Protein AF-A0A9P1GD66-F1 (afdb_monomer)

Solvent-accessible surface area (backbone atoms only — not comparable to full-atom values): 17296 Å² total; per-residue (Å²): 104,77,70,58,54,43,50,76,70,46,45,60,63,52,44,60,55,37,70,70,49,88,48,61,69,61,29,24,54,42,36,41,49,50,19,63,47,24,70,41,64,79,60,27,63,76,45,45,82,80,39,47,71,55,48,48,52,35,40,67,46,93,47,64,63,37,21,25,25,34,27,42,18,50,24,36,40,18,73,43,60,71,44,25,51,53,44,55,74,61,56,42,62,62,44,38,38,50,26,41,70,73,44,55,68,66,28,22,18,26,21,27,36,21,55,25,29,44,39,61,39,81,53,69,69,58,22,52,54,43,39,50,51,43,54,74,64,57,42,57,61,47,33,58,55,28,40,67,44,89,50,64,60,26,17,50,25,15,30,50,24,49,28,52,48,15,71,40,45,71,47,20,50,53,44,49,76,72,51,49,57,61,59,51,55,50,58,63,72,43,82,93,42,69,72,49,37,40,40,49,27,50,35,52,48,32,33,40,76,54,33,51,68,63,49,54,64,74,38,73,49,66,72,57,44,53,53,48,54,52,30,44,50,53,41,51,53,56,49,63,76,64,51,76,74,79,79,74,72,75,77,84,71,90,74,88,83,88,82,92,79,92,83,88,86,80,88,84,89,82,86,80,84,92,78,87,92,80,88,89,85,83,82,92,83,79,92,77,80,88,86,77,77,82,89,79,85,83,82,94,79,89,132

Mean predicted aligned error: 13.52 Å

Structure (mmCIF, N/CA/C/O backbone):
data_AF-A0A9P1GD66-F1
#
_entry.id   AF-A0A9P1GD66-F1
#
loop_
_atom_site.group_PDB
_atom_site.id
_atom_site.type_symbol
_atom_site.label_atom_id
_atom_site.label_alt_id
_atom_site.label_comp_id
_atom_site.label_asym_id
_atom_site.label_entity_id
_atom_site.label_seq_id
_atom_site.pdbx_PDB_ins_code
_atom_site.Cartn_x
_atom_site.Cartn_y
_atom_site.Cartn_z
_atom_site.occupancy
_atom_site.B_iso_or_equiv
_atom_site.auth_seq_id
_atom_site.auth_comp_id
_atom_site.auth_asym_id
_atom_site.auth_atom_id
_atom_site.pdbx_PDB_model_num
ATOM 1 N N . GLU A 1 1 ? 27.781 4.446 -7.719 1.00 49.09 1 GLU A N 1
ATOM 2 C CA . GLU A 1 1 ? 28.744 3.488 -8.316 1.00 49.09 1 GLU A CA 1
ATOM 3 C C . GLU A 1 1 ? 28.078 2.290 -8.992 1.00 49.09 1 GLU A C 1
ATOM 5 O O . GLU A 1 1 ? 27.691 2.467 -10.133 1.00 49.09 1 GLU A O 1
ATOM 10 N N . VAL A 1 2 ? 27.825 1.133 -8.352 1.00 57.56 2 VAL A N 1
ATOM 11 C CA . VAL A 1 2 ? 27.337 -0.073 -9.085 1.00 57.56 2 VAL A CA 1
ATOM 12 C C . VAL A 1 2 ? 26.016 0.152 -9.846 1.00 57.56 2 VAL A C 1
ATOM 14 O O . VAL A 1 2 ? 25.850 -0.344 -10.954 1.00 57.56 2 VAL A O 1
ATOM 17 N N . ARG A 1 3 ? 25.064 0.916 -9.290 1.00 55.97 3 ARG A N 1
ATOM 18 C CA . ARG A 1 3 ? 23.775 1.202 -9.958 1.00 55.97 3 ARG A CA 1
ATOM 19 C C . ARG A 1 3 ? 23.921 2.130 -11.168 1.00 55.97 3 ARG A C 1
ATOM 21 O O . ARG A 1 3 ? 23.319 1.869 -12.202 1.00 55.97 3 ARG A O 1
ATOM 28 N N . GLU A 1 4 ? 24.746 3.164 -11.054 1.00 56.91 4 GLU A N 1
ATOM 29 C CA . GLU A 1 4 ? 25.013 4.123 -12.136 1.00 56.91 4 GLU A CA 1
ATOM 30 C C . GLU A 1 4 ? 25.823 3.471 -13.268 1.00 56.91 4 GLU A C 1
ATOM 32 O O . GLU A 1 4 ? 25.527 3.696 -14.440 1.00 56.91 4 GLU A O 1
ATOM 37 N N . GLU A 1 5 ? 26.777 2.591 -12.940 1.00 59.44 5 GLU A N 1
ATOM 38 C CA . GLU A 1 5 ? 27.530 1.796 -13.923 1.00 59.44 5 GLU A CA 1
ATOM 39 C C . GLU A 1 5 ? 26.627 0.826 -14.698 1.00 59.44 5 GLU A C 1
ATOM 41 O O . GLU A 1 5 ? 26.762 0.688 -15.915 1.00 59.44 5 GLU A O 1
ATOM 46 N N . LEU A 1 6 ? 25.659 0.192 -14.025 1.00 57.72 6 LEU A N 1
ATOM 47 C CA . LEU A 1 6 ? 24.673 -0.668 -14.688 1.00 57.72 6 LEU A CA 1
ATOM 48 C C . LEU A 1 6 ? 23.792 0.130 -15.661 1.00 57.72 6 LEU A C 1
ATOM 50 O O . LEU A 1 6 ? 23.504 -0.341 -16.763 1.00 57.72 6 LEU A O 1
ATOM 54 N N . VAL A 1 7 ? 23.393 1.349 -15.290 1.00 60.16 7 VAL A N 1
ATOM 55 C CA . VAL A 1 7 ? 22.592 2.238 -16.148 1.00 60.16 7 VAL A CA 1
ATOM 56 C C . VAL A 1 7 ? 23.385 2.729 -17.352 1.00 60.16 7 VAL A C 1
ATOM 58 O O . VAL A 1 7 ? 22.887 2.634 -18.476 1.00 60.16 7 VAL A O 1
ATOM 61 N N . ALA A 1 8 ? 24.640 3.134 -17.153 1.00 59.09 8 ALA A N 1
ATOM 62 C CA . ALA A 1 8 ? 25.558 3.464 -18.241 1.00 59.09 8 ALA A CA 1
ATOM 63 C C . ALA A 1 8 ? 25.805 2.272 -19.192 1.00 59.09 8 ALA A C 1
ATOM 65 O O . ALA A 1 8 ? 26.036 2.468 -20.383 1.00 59.09 8 ALA A O 1
ATOM 66 N N . GLY A 1 9 ? 25.693 1.036 -18.692 1.00 62.75 9 GLY A N 1
ATOM 67 C CA . GLY A 1 9 ? 25.807 -0.206 -19.462 1.00 62.75 9 GLY A CA 1
ATOM 68 C C . GLY A 1 9 ? 24.577 -0.602 -20.293 1.00 62.75 9 GLY A C 1
ATOM 69 O O . GLY A 1 9 ? 24.569 -1.688 -20.870 1.00 62.75 9 GLY A O 1
ATOM 70 N N . GLY A 1 10 ? 23.526 0.226 -20.364 1.00 75.88 10 GLY A N 1
ATOM 71 C CA . GLY A 1 10 ? 22.330 -0.055 -21.173 1.00 75.88 10 GLY A CA 1
ATOM 72 C C . GLY A 1 10 ? 21.312 -0.996 -20.516 1.00 75.88 10 GLY A C 1
ATOM 73 O O . GLY A 1 10 ? 20.432 -1.527 -21.201 1.00 75.88 10 GLY A O 1
ATOM 74 N N . ILE A 1 11 ? 21.386 -1.191 -19.191 1.00 73.62 11 ILE A N 1
ATOM 75 C CA . ILE A 1 11 ? 20.471 -2.083 -18.459 1.00 73.62 11 ILE A CA 1
ATOM 76 C C . ILE A 1 11 ? 19.005 -1.666 -18.590 1.00 73.62 11 ILE A C 1
ATOM 78 O O . ILE A 1 11 ? 18.134 -2.527 -18.595 1.00 73.62 11 ILE A O 1
ATOM 82 N N . VAL A 1 12 ? 18.722 -0.370 -18.754 1.00 76.88 12 VAL A N 1
ATOM 83 C CA . VAL A 1 12 ? 17.357 0.141 -18.945 1.00 76.88 12 VAL A CA 1
ATOM 84 C C . VAL A 1 12 ? 16.739 -0.439 -20.219 1.00 76.88 12 VAL A C 1
ATOM 86 O O . VAL A 1 12 ? 15.650 -1.008 -20.169 1.00 76.88 12 VAL A O 1
ATOM 89 N N . SER A 1 13 ? 17.457 -0.398 -21.343 1.00 79.31 13 SER A N 1
ATOM 90 C CA . SER A 1 13 ? 16.999 -0.981 -22.612 1.00 79.31 13 SER A CA 1
ATOM 91 C C . SER A 1 13 ? 16.789 -2.491 -22.502 1.00 79.31 13 SER A C 1
ATOM 93 O O . SER A 1 13 ? 15.810 -3.030 -23.019 1.00 79.31 13 SER A O 1
ATOM 95 N N . TRP A 1 14 ? 17.682 -3.178 -21.789 1.00 81.50 14 TRP A N 1
ATOM 96 C CA . TRP A 1 14 ? 17.564 -4.613 -21.550 1.00 81.50 14 TRP A CA 1
ATOM 97 C C . TRP A 1 14 ? 16.372 -4.965 -20.649 1.00 81.50 14 TRP A C 1
ATOM 99 O O . TRP A 1 14 ? 15.618 -5.884 -20.964 1.00 81.50 14 TRP A O 1
ATOM 109 N N . LEU A 1 15 ? 16.141 -4.205 -19.576 1.00 84.12 15 LEU A N 1
ATOM 110 C CA . LEU A 1 15 ? 14.984 -4.358 -18.690 1.00 84.12 15 LEU A CA 1
ATOM 111 C C . LEU A 1 15 ? 13.678 -4.147 -19.448 1.00 84.12 15 LEU A C 1
ATOM 113 O O . LEU A 1 15 ? 12.766 -4.961 -19.329 1.00 84.12 15 LEU A O 1
ATOM 117 N N . MET A 1 16 ? 13.602 -3.104 -20.275 1.00 83.06 16 MET A N 1
ATOM 118 C CA . MET A 1 16 ? 12.423 -2.839 -21.097 1.00 83.06 16 MET A CA 1
ATOM 119 C C . MET A 1 16 ? 12.158 -3.964 -22.102 1.00 83.06 16 MET A C 1
ATOM 121 O O . MET A 1 16 ? 11.003 -4.341 -22.298 1.00 83.06 16 MET A O 1
ATOM 125 N N . ALA A 1 17 ? 13.205 -4.558 -22.684 1.00 83.62 17 ALA A N 1
ATOM 126 C CA . ALA A 1 17 ? 13.069 -5.744 -23.528 1.00 83.62 17 ALA A CA 1
ATOM 127 C C . ALA A 1 17 ? 12.592 -6.969 -22.727 1.00 83.62 17 ALA A C 1
ATOM 129 O O . ALA A 1 17 ? 11.706 -7.697 -23.175 1.00 83.62 17 ALA A O 1
ATOM 130 N N . LEU A 1 18 ? 13.117 -7.183 -21.516 1.00 85.88 18 LEU A N 1
ATOM 131 C CA . LEU A 1 18 ? 12.693 -8.288 -20.655 1.00 85.88 18 LEU A CA 1
ATOM 132 C C . LEU A 1 18 ? 11.267 -8.146 -20.126 1.00 85.88 18 LEU A C 1
ATOM 134 O O . LEU A 1 18 ? 10.598 -9.163 -19.946 1.00 85.88 18 LEU A O 1
ATOM 138 N N . LEU A 1 19 ? 10.766 -6.925 -19.936 1.00 86.56 19 LEU A N 1
ATOM 139 C CA . LEU A 1 19 ? 9.359 -6.697 -19.600 1.00 86.56 19 LEU A CA 1
ATOM 140 C C . LEU A 1 19 ? 8.399 -7.185 -20.698 1.00 86.56 19 LEU A C 1
ATOM 142 O O . LEU A 1 19 ? 7.223 -7.437 -20.418 1.00 86.56 19 LEU A O 1
ATOM 146 N N . GLN A 1 20 ? 8.886 -7.353 -21.931 1.00 85.19 20 GLN A N 1
ATOM 147 C CA . GLN A 1 20 ? 8.138 -7.937 -23.049 1.00 85.19 20 GLN A CA 1
ATOM 148 C C . GLN A 1 20 ? 8.300 -9.462 -23.157 1.00 85.19 20 GLN A C 1
ATOM 150 O O . GLN A 1 20 ? 7.703 -10.084 -24.035 1.00 85.19 20 GLN A O 1
ATOM 155 N N . SER A 1 21 ? 9.084 -10.088 -22.275 1.00 85.50 21 SER A N 1
ATOM 156 C CA . SER A 1 21 ? 9.266 -11.540 -22.265 1.00 85.50 21 SER A CA 1
ATOM 157 C C . SER A 1 21 ? 7.970 -12.272 -21.914 1.00 85.50 21 SER A C 1
ATOM 159 O O . SER A 1 21 ? 7.158 -11.808 -21.114 1.00 85.50 21 SER A O 1
ATOM 161 N N . THR A 1 22 ? 7.802 -13.463 -22.487 1.00 84.06 22 THR A N 1
ATOM 162 C CA . THR A 1 22 ? 6.696 -14.385 -22.190 1.00 84.06 22 THR A CA 1
ATOM 163 C C . THR A 1 22 ? 7.024 -15.367 -21.063 1.00 84.06 22 THR A C 1
ATOM 165 O O . THR A 1 22 ? 6.137 -16.076 -20.597 1.00 84.06 22 THR A O 1
ATOM 168 N N . SER A 1 23 ? 8.285 -15.424 -20.614 1.00 91.44 23 SER A N 1
ATOM 169 C CA . SER A 1 23 ? 8.737 -16.300 -19.527 1.00 91.44 23 SER A CA 1
ATOM 170 C C . SER A 1 23 ? 8.415 -15.674 -18.166 1.00 91.44 23 SER A C 1
ATOM 172 O O . SER A 1 23 ? 9.042 -14.669 -17.819 1.00 91.44 23 SER A O 1
ATOM 174 N N . PRO A 1 24 ? 7.529 -16.274 -17.342 1.00 90.06 24 PRO A N 1
ATOM 175 C CA . PRO A 1 24 ? 7.156 -15.698 -16.050 1.00 90.06 24 PRO A CA 1
ATOM 176 C C . PRO A 1 24 ? 8.351 -15.535 -15.114 1.00 90.06 24 PRO A C 1
ATOM 178 O O . PRO A 1 24 ? 8.491 -14.505 -14.475 1.00 90.06 24 PRO A O 1
ATOM 181 N N . LYS A 1 25 ? 9.279 -16.502 -15.095 1.00 89.56 25 LYS A N 1
ATOM 182 C CA . LYS A 1 25 ? 10.487 -16.408 -14.264 1.00 89.56 25 LYS A CA 1
ATOM 183 C C . LYS A 1 25 ? 11.353 -15.222 -14.674 1.00 89.56 25 LYS A C 1
ATOM 185 O O . LYS A 1 25 ? 11.760 -14.445 -13.820 1.00 89.56 25 LYS A O 1
ATOM 190 N N . SER A 1 26 ? 11.646 -15.078 -15.966 1.00 88.88 26 SER A N 1
ATOM 191 C CA . SER A 1 26 ? 12.477 -13.971 -16.459 1.00 88.88 26 SER A CA 1
ATOM 192 C C . SER A 1 26 ? 11.819 -12.622 -16.179 1.00 88.88 26 SER A C 1
ATOM 194 O O . SER A 1 26 ? 12.492 -11.679 -15.776 1.00 88.88 26 SER A O 1
ATOM 196 N N . LEU A 1 27 ? 10.500 -12.569 -16.348 1.00 91.44 27 LEU A N 1
ATOM 197 C CA . LEU A 1 27 ? 9.678 -11.396 -16.112 1.00 91.44 27 LEU A CA 1
ATOM 198 C C . LEU A 1 27 ? 9.691 -10.993 -14.631 1.00 91.44 27 LEU A C 1
ATOM 200 O O . LEU A 1 27 ? 10.032 -9.855 -14.328 1.00 91.44 27 LEU A O 1
ATOM 204 N N . SER A 1 28 ? 9.449 -11.927 -13.709 1.00 92.25 28 SER A N 1
ATOM 205 C CA . SER A 1 28 ? 9.522 -11.689 -12.263 1.00 92.25 28 SER A CA 1
ATOM 206 C C . SER A 1 28 ? 10.876 -11.138 -11.819 1.00 92.25 28 SER A C 1
ATOM 208 O O . SER A 1 28 ? 10.923 -10.126 -11.125 1.00 92.25 28 SER A O 1
ATOM 210 N N . HIS A 1 29 ? 11.985 -11.743 -12.262 1.00 90.56 29 HIS A N 1
ATOM 211 C CA . HIS A 1 29 ? 13.327 -11.268 -11.901 1.00 90.56 29 HIS A CA 1
ATOM 212 C C . HIS A 1 29 ? 13.616 -9.875 -12.480 1.00 90.56 29 HIS A C 1
ATOM 214 O O . HIS A 1 29 ? 14.214 -9.041 -11.801 1.00 90.56 29 HIS A O 1
ATOM 220 N N . ALA A 1 30 ? 13.175 -9.598 -13.712 1.00 91.62 30 ALA A N 1
ATOM 221 C CA . ALA A 1 30 ? 13.334 -8.283 -14.331 1.00 91.62 30 ALA A CA 1
ATOM 222 C C . ALA A 1 30 ? 12.548 -7.200 -13.579 1.00 91.62 30 ALA A C 1
ATOM 224 O O . ALA A 1 30 ? 13.082 -6.129 -13.302 1.00 91.62 30 ALA A O 1
ATOM 225 N N . ILE A 1 31 ? 11.301 -7.491 -13.201 1.00 93.62 31 ILE A N 1
ATOM 226 C CA . ILE A 1 31 ? 10.441 -6.578 -12.437 1.00 93.62 31 ILE A CA 1
ATOM 227 C C . ILE A 1 31 ? 11.011 -6.344 -11.035 1.00 93.62 31 ILE A C 1
ATOM 229 O O . ILE A 1 31 ? 11.047 -5.213 -10.554 1.00 93.62 31 ILE A O 1
ATOM 233 N N . GLN A 1 32 ? 11.501 -7.397 -10.385 1.00 92.81 32 GLN A N 1
ATOM 234 C CA . GLN A 1 32 ? 12.121 -7.286 -9.071 1.00 92.81 32 GLN A CA 1
ATOM 235 C C . GLN A 1 32 ? 13.375 -6.400 -9.119 1.00 92.81 32 GLN A C 1
ATOM 237 O O . GLN A 1 32 ? 13.526 -5.495 -8.297 1.00 92.81 32 GLN A O 1
ATOM 242 N N . LEU A 1 33 ? 14.246 -6.613 -10.112 1.00 90.69 33 LEU A N 1
ATOM 243 C CA . LEU A 1 33 ? 15.420 -5.771 -10.339 1.00 90.69 33 LEU A CA 1
ATOM 244 C C . LEU A 1 33 ? 15.021 -4.320 -10.629 1.00 90.69 33 LEU A C 1
ATOM 246 O O . LEU A 1 33 ? 15.609 -3.407 -10.055 1.00 90.69 33 LEU A O 1
ATOM 250 N N . MET A 1 34 ? 13.992 -4.104 -11.452 1.00 91.44 34 MET A N 1
ATOM 251 C CA . MET A 1 34 ? 13.425 -2.776 -11.694 1.00 91.44 34 MET A CA 1
ATOM 252 C C . MET A 1 34 ? 12.988 -2.103 -10.387 1.00 91.44 34 MET A C 1
ATOM 254 O O . MET A 1 34 ? 13.308 -0.938 -10.175 1.00 91.44 34 MET A O 1
ATOM 258 N N . GLY A 1 35 ? 12.336 -2.832 -9.477 1.00 91.25 35 GLY A N 1
ATOM 259 C CA . GLY A 1 35 ? 11.975 -2.324 -8.152 1.00 91.25 35 GLY A CA 1
ATOM 260 C C . GLY A 1 35 ? 13.184 -1.885 -7.317 1.00 91.25 35 GLY A C 1
ATOM 261 O O . GLY A 1 35 ? 13.133 -0.841 -6.673 1.00 91.25 35 GLY A O 1
ATOM 262 N N . PHE A 1 36 ? 14.289 -2.634 -7.343 1.00 90.69 36 PHE A N 1
ATOM 263 C CA . PHE A 1 36 ? 15.514 -2.247 -6.631 1.00 90.69 36 PHE A CA 1
ATOM 264 C C . PHE A 1 36 ? 16.230 -1.054 -7.267 1.00 90.69 36 PHE A C 1
ATOM 266 O O . PHE A 1 36 ? 16.758 -0.201 -6.554 1.00 90.69 36 PHE A O 1
ATOM 273 N N . LEU A 1 37 ? 16.255 -0.985 -8.598 1.00 88.81 37 LEU A N 1
ATOM 274 C CA . LEU A 1 37 ? 16.850 0.135 -9.327 1.00 88.81 37 LEU A CA 1
ATOM 275 C C . LEU A 1 37 ? 16.028 1.415 -9.170 1.00 88.81 37 LEU A C 1
ATOM 277 O O . LEU A 1 37 ? 16.610 2.490 -9.096 1.00 88.81 37 LEU A O 1
ATOM 281 N N . ALA A 1 38 ? 14.705 1.294 -9.029 1.00 88.00 38 ALA A N 1
ATOM 282 C CA . ALA A 1 38 ? 13.808 2.420 -8.802 1.00 88.00 38 ALA A CA 1
ATOM 283 C C . ALA A 1 38 ? 14.078 3.174 -7.492 1.00 88.00 38 ALA A C 1
ATOM 285 O O . ALA A 1 38 ? 13.512 4.233 -7.276 1.00 88.00 38 ALA A O 1
ATOM 286 N N . GLU A 1 39 ? 14.884 2.655 -6.570 1.00 83.19 39 GLU A N 1
ATOM 287 C CA . GLU A 1 39 ? 15.267 3.412 -5.372 1.00 83.19 39 GLU A CA 1
ATOM 288 C C . GLU A 1 39 ? 16.086 4.663 -5.696 1.00 83.19 39 GLU A C 1
ATOM 290 O O . GLU A 1 39 ? 16.070 5.617 -4.921 1.00 83.19 39 GLU A O 1
ATOM 295 N N . ASP A 1 40 ? 16.805 4.634 -6.815 1.00 85.75 40 ASP A N 1
ATOM 296 C CA . ASP A 1 40 ? 17.528 5.777 -7.344 1.00 85.75 40 ASP A CA 1
ATOM 297 C C . ASP A 1 40 ? 16.611 6.566 -8.287 1.00 85.75 40 ASP A C 1
ATOM 299 O O . ASP A 1 40 ? 15.972 5.991 -9.173 1.00 85.75 40 ASP A O 1
ATOM 303 N N . GLN A 1 41 ? 16.509 7.875 -8.058 1.00 82.94 41 GLN A N 1
ATOM 304 C CA . GLN A 1 41 ? 15.577 8.737 -8.776 1.00 82.94 41 GLN A CA 1
ATOM 305 C C . GLN A 1 41 ? 15.950 8.871 -10.255 1.00 82.94 41 GLN A C 1
ATOM 307 O O . GLN A 1 41 ? 15.097 8.640 -11.111 1.00 82.94 41 GLN A O 1
ATOM 312 N N . ASP A 1 42 ? 17.221 9.140 -10.556 1.00 83.81 42 ASP A N 1
ATOM 313 C CA . ASP A 1 42 ? 17.688 9.333 -11.931 1.00 83.81 42 ASP A CA 1
ATOM 314 C C . ASP A 1 42 ? 17.513 8.043 -12.745 1.00 83.81 42 ASP A C 1
ATOM 316 O O . ASP A 1 42 ? 17.177 8.058 -13.930 1.00 83.81 42 ASP A O 1
ATOM 320 N N . VAL A 1 43 ? 17.702 6.891 -12.095 1.00 84.12 43 VAL A N 1
ATOM 321 C CA . VAL A 1 43 ? 17.506 5.583 -12.723 1.00 84.12 43 VAL A CA 1
ATOM 322 C C . VAL A 1 43 ? 16.029 5.283 -12.960 1.00 84.12 43 VAL A C 1
ATOM 324 O O . VAL A 1 43 ? 15.690 4.781 -14.033 1.00 84.12 43 VAL A O 1
ATOM 327 N N . ALA A 1 44 ? 15.160 5.586 -11.991 1.00 85.56 44 ALA A N 1
ATOM 328 C CA . ALA A 1 44 ? 13.720 5.393 -12.121 1.00 85.56 44 ALA A CA 1
ATOM 329 C C . ALA A 1 44 ? 13.155 6.186 -13.307 1.00 85.56 44 ALA A C 1
ATOM 331 O O . ALA A 1 44 ? 12.449 5.622 -14.147 1.00 85.56 44 ALA A O 1
ATOM 332 N N . ASP A 1 45 ? 13.515 7.463 -13.419 1.00 84.44 45 ASP A N 1
ATOM 333 C CA . ASP A 1 45 ? 12.981 8.366 -14.442 1.00 84.44 45 ASP A CA 1
ATOM 334 C C . ASP A 1 45 ? 13.260 7.866 -15.870 1.00 84.44 45 ASP A C 1
ATOM 336 O O . ASP A 1 45 ? 12.423 8.024 -16.759 1.00 84.44 45 ASP A O 1
ATOM 340 N N . ASN A 1 46 ? 14.364 7.139 -16.078 1.00 85.19 46 ASN A N 1
ATOM 341 C CA . ASN A 1 46 ? 14.733 6.577 -17.381 1.00 85.19 46 ASN A CA 1
ATOM 342 C C . ASN A 1 46 ? 13.795 5.474 -17.900 1.00 85.19 46 ASN A C 1
ATOM 344 O O . ASN A 1 46 ? 13.753 5.233 -19.107 1.00 85.19 46 ASN A O 1
ATOM 348 N N . PHE A 1 47 ? 13.082 4.756 -17.026 1.00 84.31 47 PHE A N 1
ATOM 349 C CA . PHE A 1 47 ? 12.186 3.665 -17.441 1.00 84.31 47 PHE A CA 1
ATOM 350 C C . PHE A 1 47 ? 10.734 3.859 -17.022 1.00 84.31 47 PHE A C 1
ATOM 352 O O . PHE A 1 47 ? 9.869 3.121 -17.499 1.00 84.31 47 PHE A O 1
ATOM 359 N N . MET A 1 48 ? 10.446 4.808 -16.132 1.00 84.88 48 MET A N 1
ATOM 360 C CA . MET A 1 48 ? 9.117 4.993 -15.560 1.00 84.88 48 MET A CA 1
ATOM 361 C C . MET A 1 48 ? 8.059 5.167 -16.645 1.00 84.88 48 MET A C 1
ATOM 363 O O . MET A 1 48 ? 7.221 4.285 -16.809 1.00 84.88 48 MET A O 1
ATOM 367 N N . GLU A 1 49 ? 8.141 6.217 -17.459 1.00 83.94 49 GLU A N 1
ATOM 368 C CA . GLU A 1 49 ? 7.108 6.524 -18.457 1.00 83.94 49 GLU A CA 1
ATOM 369 C C . GLU A 1 49 ? 6.826 5.347 -19.409 1.00 83.94 49 GLU A C 1
ATOM 371 O O . GLU A 1 49 ? 5.673 4.974 -19.636 1.00 83.94 49 GLU A O 1
ATOM 376 N N . ALA A 1 50 ? 7.880 4.681 -19.888 1.00 85.69 50 ALA A N 1
ATOM 377 C CA . ALA A 1 50 ? 7.761 3.559 -20.814 1.00 85.69 50 ALA A CA 1
ATOM 378 C C . ALA A 1 50 ? 7.253 2.259 -20.155 1.00 85.69 50 ALA A C 1
ATOM 380 O O . ALA A 1 50 ? 6.667 1.408 -20.831 1.00 85.69 50 ALA A O 1
ATOM 381 N N . SER A 1 51 ? 7.470 2.072 -18.848 1.00 90.50 51 SER A N 1
ATOM 382 C CA . SER A 1 51 ? 7.135 0.830 -18.135 1.00 90.50 51 SER A CA 1
ATOM 383 C C . SER A 1 51 ? 5.736 0.828 -17.519 1.00 90.50 51 SER A C 1
ATOM 385 O O . SER A 1 51 ? 5.155 -0.249 -17.379 1.00 90.50 51 SER A O 1
ATOM 387 N N . LEU A 1 52 ? 5.145 1.989 -17.211 1.00 92.62 52 LEU A N 1
ATOM 388 C CA . LEU A 1 52 ? 3.862 2.098 -16.493 1.00 92.62 52 LEU A CA 1
ATOM 389 C C . LEU A 1 52 ? 2.737 1.287 -17.143 1.00 92.62 52 LEU A C 1
ATOM 391 O O . LEU A 1 52 ? 2.074 0.489 -16.479 1.00 92.62 52 LEU A O 1
ATOM 395 N N . THR A 1 53 ? 2.544 1.424 -18.457 1.00 93.94 53 THR A N 1
ATOM 396 C CA . THR A 1 53 ? 1.489 0.677 -19.163 1.00 93.94 53 THR A CA 1
ATOM 397 C C . THR A 1 53 ? 1.683 -0.830 -19.015 1.00 93.94 53 THR A C 1
ATOM 399 O O . THR A 1 53 ? 0.715 -1.567 -18.809 1.00 93.94 53 THR A O 1
ATOM 402 N N . ARG A 1 54 ? 2.936 -1.292 -19.079 1.00 94.19 54 ARG A N 1
ATOM 403 C CA . ARG A 1 54 ? 3.272 -2.707 -18.961 1.00 94.19 54 ARG A CA 1
ATOM 404 C C . ARG A 1 54 ? 3.118 -3.198 -17.523 1.00 94.19 54 ARG A C 1
ATOM 406 O O . ARG A 1 54 ? 2.464 -4.213 -17.319 1.00 94.19 54 ARG A O 1
ATOM 413 N N . LEU A 1 55 ? 3.611 -2.463 -16.529 1.00 95.44 55 LEU A N 1
ATOM 414 C CA . LEU A 1 55 ? 3.438 -2.792 -15.109 1.00 95.44 55 LEU A CA 1
ATOM 415 C C . LEU A 1 55 ? 1.950 -2.892 -14.732 1.00 95.44 55 LEU A C 1
ATOM 417 O O . LEU A 1 55 ? 1.5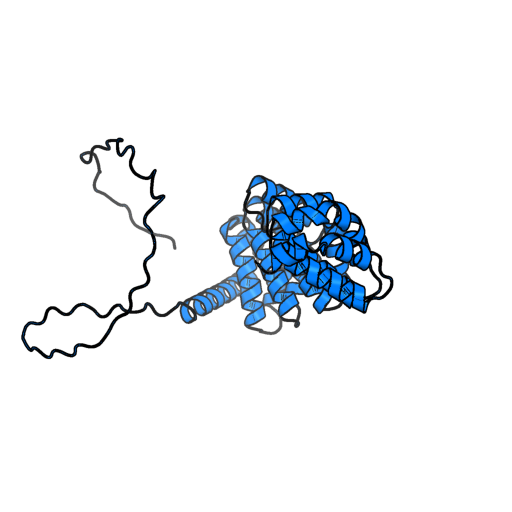44 -3.842 -14.066 1.00 95.44 55 LEU A O 1
ATOM 421 N N . ARG A 1 56 ? 1.098 -1.996 -15.247 1.00 96.75 56 ARG A N 1
ATOM 422 C CA . ARG A 1 56 ? -0.357 -2.060 -15.030 1.00 96.75 56 ARG A CA 1
ATOM 423 C C . ARG A 1 56 ? -0.989 -3.349 -15.571 1.00 96.75 56 ARG A C 1
ATOM 425 O O . ARG A 1 56 ? -1.913 -3.891 -14.961 1.00 96.75 56 ARG A O 1
ATOM 432 N N . GLN A 1 57 ? -0.517 -3.838 -16.719 1.00 95.62 57 GLN A N 1
ATOM 433 C CA . GLN A 1 57 ? -0.955 -5.124 -17.275 1.00 95.62 57 GLN A CA 1
ATOM 434 C C . GLN A 1 57 ? -0.455 -6.294 -16.422 1.00 95.62 57 GLN A C 1
ATOM 436 O O . GLN A 1 57 ? -1.214 -7.218 -16.152 1.00 95.62 57 GLN A O 1
ATOM 441 N N . LEU A 1 58 ? 0.796 -6.230 -15.962 1.00 96.06 58 LEU A N 1
ATOM 442 C CA . LEU A 1 58 ? 1.443 -7.289 -15.182 1.00 96.06 58 LEU A CA 1
ATOM 443 C C . LEU A 1 58 ? 0.847 -7.461 -13.778 1.00 96.06 58 LEU A C 1
ATOM 445 O O . LEU A 1 58 ? 0.791 -8.578 -13.273 1.00 96.06 58 LEU A O 1
ATOM 449 N N . LEU A 1 59 ? 0.291 -6.400 -13.181 1.00 97.00 59 LEU A N 1
ATOM 450 C CA . LEU A 1 59 ? -0.521 -6.509 -11.957 1.00 97.00 59 LEU A CA 1
ATOM 451 C C . LEU A 1 59 ? -1.764 -7.399 -12.136 1.00 97.00 59 LEU A C 1
ATOM 453 O O . LEU A 1 59 ? -2.321 -7.892 -11.157 1.00 97.00 59 LEU A O 1
ATOM 457 N N . GLN A 1 60 ? -2.205 -7.603 -13.377 1.00 95.50 60 GLN A N 1
ATOM 458 C CA . GLN A 1 60 ? -3.363 -8.419 -13.743 1.00 95.50 60 GLN A CA 1
ATOM 459 C C . GLN A 1 60 ? -2.953 -9.725 -14.441 1.00 95.50 60 GLN A C 1
ATOM 461 O O . GLN A 1 60 ? -3.800 -10.386 -15.044 1.00 95.50 60 GLN A O 1
ATOM 466 N N . ASP A 1 61 ? -1.670 -10.094 -14.382 1.00 95.81 61 ASP A N 1
ATOM 467 C CA . ASP A 1 61 ? -1.176 -11.331 -14.978 1.00 95.81 61 ASP A CA 1
ATOM 468 C C . ASP A 1 61 ? -1.806 -12.569 -14.314 1.00 95.81 61 ASP A C 1
ATOM 470 O O . ASP A 1 61 ? -2.305 -12.527 -13.189 1.00 95.81 61 ASP A O 1
ATOM 474 N N . LYS A 1 62 ? -1.792 -13.701 -15.016 1.00 94.12 62 LYS A N 1
ATOM 475 C CA . LYS A 1 62 ? -2.296 -14.972 -14.483 1.00 94.12 62 LYS A CA 1
ATOM 476 C C . LYS A 1 62 ? -1.312 -15.612 -13.502 1.00 94.12 62 LYS A C 1
ATOM 478 O O . LYS A 1 62 ? -1.704 -16.496 -12.747 1.00 94.12 62 LYS A O 1
ATOM 483 N N . ASN A 1 63 ? -0.041 -15.219 -13.549 1.00 96.00 63 ASN A N 1
ATOM 484 C CA . ASN A 1 63 ? 1.015 -15.748 -12.705 1.00 96.00 63 ASN A CA 1
ATOM 485 C C . ASN A 1 63 ? 1.161 -14.926 -11.414 1.00 96.00 63 ASN A C 1
ATOM 487 O O . ASN A 1 63 ? 1.467 -13.736 -11.450 1.00 96.00 63 ASN A O 1
ATOM 491 N N . ASP A 1 64 ? 0.991 -15.585 -10.268 1.00 96.00 64 ASP A N 1
ATOM 492 C CA . ASP A 1 64 ? 1.057 -14.940 -8.952 1.00 96.00 64 ASP A CA 1
ATOM 493 C C . ASP A 1 64 ? 2.419 -14.335 -8.627 1.00 96.00 64 ASP A C 1
ATOM 495 O O . ASP A 1 64 ? 2.470 -13.265 -8.031 1.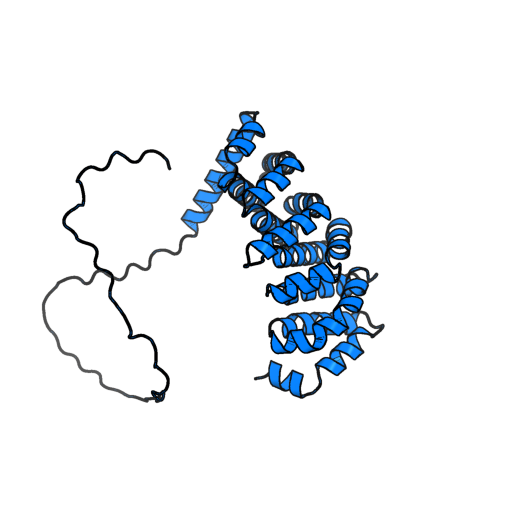00 96.00 64 ASP A O 1
ATOM 499 N N . ASP A 1 65 ? 3.515 -14.967 -9.043 1.00 95.94 65 ASP A N 1
ATOM 500 C CA . ASP A 1 65 ? 4.857 -14.435 -8.803 1.00 95.94 65 ASP A CA 1
ATOM 501 C C . ASP A 1 65 ? 5.085 -13.153 -9.616 1.00 95.94 65 ASP A C 1
ATOM 503 O O . ASP A 1 65 ? 5.566 -12.157 -9.083 1.00 95.94 65 ASP A O 1
ATOM 507 N N . VAL A 1 66 ? 4.616 -13.107 -10.868 1.00 96.62 66 VAL A N 1
ATOM 508 C CA . VAL A 1 66 ? 4.649 -11.875 -11.675 1.00 96.62 66 VAL A CA 1
ATOM 509 C C . VAL A 1 66 ? 3.828 -10.770 -11.007 1.00 96.62 66 VAL A C 1
ATOM 511 O O . VA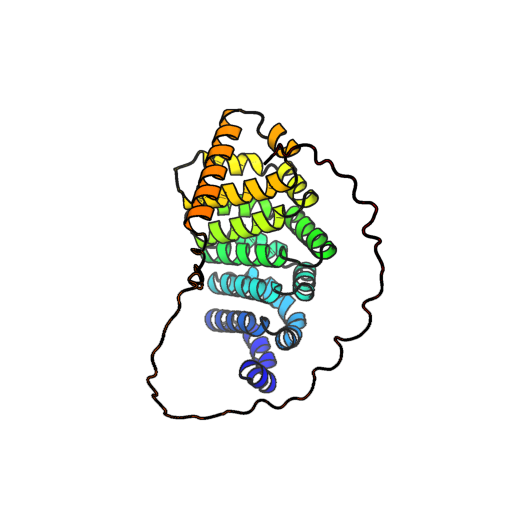L A 1 66 ? 4.317 -9.647 -10.861 1.00 96.62 66 VAL A O 1
ATOM 514 N N . ARG A 1 67 ? 2.605 -11.072 -10.546 1.00 97.62 67 ARG A N 1
ATOM 515 C CA . ARG A 1 67 ? 1.758 -10.096 -9.835 1.00 97.62 67 ARG A CA 1
ATOM 516 C C . ARG A 1 67 ? 2.415 -9.598 -8.546 1.00 97.62 67 ARG A C 1
ATOM 518 O O . ARG A 1 67 ? 2.426 -8.391 -8.299 1.00 97.62 67 ARG A O 1
ATOM 525 N N . LEU A 1 68 ? 2.994 -10.509 -7.764 1.00 97.56 68 LEU A N 1
ATOM 526 C CA . LEU A 1 68 ? 3.729 -10.228 -6.532 1.00 97.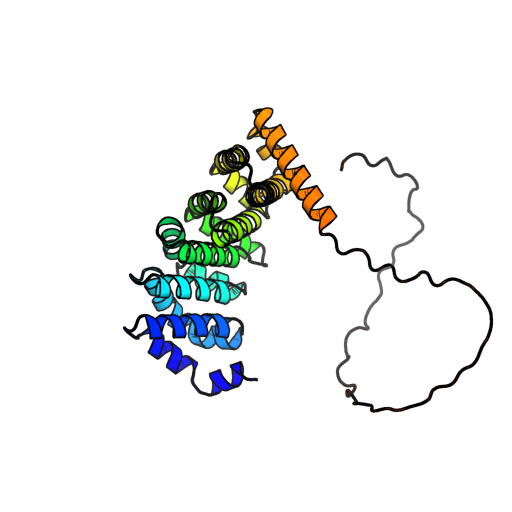56 68 LEU A CA 1
ATOM 527 C C . LEU A 1 68 ? 4.904 -9.283 -6.789 1.00 97.56 68 LEU A C 1
ATOM 529 O O . LEU A 1 68 ? 4.969 -8.214 -6.177 1.00 97.56 68 LEU A O 1
ATOM 533 N N . GLN A 1 69 ? 5.803 -9.643 -7.712 1.00 97.56 69 GLN A N 1
ATOM 534 C CA . GLN A 1 69 ? 6.970 -8.819 -8.025 1.00 97.56 69 GLN A CA 1
ATOM 535 C C . GLN A 1 69 ? 6.555 -7.461 -8.596 1.00 97.56 69 GLN A C 1
ATOM 537 O O . GLN A 1 69 ? 7.184 -6.450 -8.292 1.00 97.56 69 GLN A O 1
ATOM 542 N N . THR A 1 70 ? 5.462 -7.400 -9.361 1.00 97.56 70 THR A N 1
ATOM 543 C CA . THR A 1 70 ? 4.942 -6.132 -9.892 1.00 97.56 70 THR A CA 1
ATOM 544 C C . THR A 1 70 ? 4.431 -5.220 -8.782 1.00 97.56 70 THR A C 1
ATOM 546 O O . THR A 1 70 ? 4.798 -4.046 -8.743 1.00 97.56 70 THR A O 1
ATOM 549 N N . ALA A 1 71 ? 3.643 -5.739 -7.838 1.00 98.12 71 ALA A N 1
ATOM 550 C CA . ALA A 1 71 ? 3.193 -4.960 -6.685 1.00 98.12 71 ALA A CA 1
ATOM 551 C C . ALA A 1 71 ? 4.375 -4.507 -5.809 1.00 98.12 71 ALA A C 1
ATOM 553 O O . ALA A 1 71 ? 4.412 -3.360 -5.359 1.00 98.12 71 ALA A O 1
ATOM 554 N N . PHE A 1 72 ? 5.378 -5.373 -5.629 1.00 97.00 72 PHE A N 1
ATOM 555 C CA . PHE A 1 72 ? 6.631 -5.019 -4.965 1.00 97.00 72 PHE A CA 1
ATOM 556 C C . PHE A 1 72 ? 7.341 -3.859 -5.678 1.00 97.00 72 PHE A C 1
ATOM 558 O O . PHE A 1 72 ? 7.645 -2.855 -5.033 1.00 97.00 72 PHE A O 1
ATOM 565 N N . ALA A 1 73 ? 7.547 -3.941 -6.994 1.00 95.94 73 ALA A N 1
ATOM 566 C CA . ALA A 1 73 ? 8.198 -2.886 -7.764 1.00 95.94 73 ALA A CA 1
ATOM 567 C C . ALA A 1 73 ? 7.442 -1.554 -7.664 1.00 95.94 73 ALA A C 1
ATOM 569 O O . ALA A 1 73 ? 8.059 -0.527 -7.389 1.00 95.94 73 ALA A O 1
ATOM 570 N N . VAL A 1 74 ? 6.108 -1.573 -7.769 1.00 96.81 74 VAL A N 1
ATOM 571 C CA . VAL A 1 74 ? 5.269 -0.377 -7.577 1.00 96.81 74 VAL A CA 1
ATOM 572 C C . VAL A 1 74 ? 5.476 0.229 -6.185 1.00 96.81 74 VAL A C 1
ATOM 574 O O . VAL A 1 74 ? 5.611 1.445 -6.074 1.00 96.81 74 VAL A O 1
ATOM 577 N N . SER A 1 75 ? 5.580 -0.588 -5.130 1.00 96.62 75 SER A N 1
ATOM 578 C CA . SER A 1 75 ? 5.861 -0.078 -3.779 1.00 96.62 75 SER A CA 1
ATOM 579 C C . SER A 1 75 ? 7.229 0.610 -3.670 1.00 96.62 75 SER A C 1
ATOM 581 O O . SER A 1 75 ? 7.349 1.632 -3.001 1.00 96.62 75 SER A O 1
ATOM 583 N N . ARG A 1 76 ? 8.262 0.103 -4.360 1.00 94.94 76 ARG A N 1
ATOM 584 C CA . ARG A 1 76 ? 9.600 0.723 -4.367 1.00 94.94 76 ARG A CA 1
ATOM 585 C C . ARG A 1 76 ? 9.631 2.015 -5.178 1.00 94.94 76 ARG A C 1
ATOM 587 O O . ARG A 1 76 ? 10.255 2.988 -4.758 1.00 94.94 76 ARG A O 1
ATOM 594 N N . ILE A 1 77 ? 8.915 2.041 -6.298 1.00 93.62 77 ILE A N 1
ATOM 595 C CA . ILE A 1 77 ? 8.758 3.230 -7.139 1.00 93.62 77 ILE A CA 1
ATOM 596 C C . ILE A 1 77 ? 8.005 4.337 -6.383 1.00 93.62 77 ILE A C 1
ATOM 598 O O . ILE A 1 77 ? 8.370 5.506 -6.472 1.00 93.62 77 ILE A O 1
ATOM 602 N N . ALA A 1 78 ? 6.993 3.989 -5.586 1.00 94.56 78 ALA A N 1
ATOM 603 C CA . ALA A 1 78 ? 6.171 4.929 -4.821 1.00 94.56 78 ALA A CA 1
ATOM 604 C C . ALA A 1 78 ? 6.885 5.577 -3.611 1.00 94.56 78 ALA A C 1
ATOM 606 O O . ALA A 1 78 ? 6.228 6.064 -2.694 1.00 94.56 78 ALA A O 1
ATOM 607 N N . THR A 1 79 ? 8.221 5.592 -3.572 1.00 91.00 79 THR A N 1
ATOM 608 C CA . THR A 1 79 ? 9.000 6.146 -2.450 1.00 91.00 79 THR A CA 1
ATOM 609 C C . THR A 1 79 ? 9.174 7.669 -2.509 1.00 91.00 79 THR A C 1
ATOM 611 O O . THR A 1 79 ? 9.432 8.275 -1.467 1.00 91.00 79 THR A O 1
ATOM 614 N N . ALA A 1 80 ? 8.949 8.307 -3.665 1.00 91.75 80 ALA A N 1
ATOM 615 C CA . ALA A 1 80 ? 8.987 9.765 -3.837 1.00 91.75 80 ALA A CA 1
ATOM 616 C C . ALA A 1 80 ? 7.652 10.339 -4.352 1.00 91.75 80 ALA A C 1
ATOM 618 O O . ALA A 1 80 ? 6.887 9.647 -5.024 1.00 91.75 80 ALA A O 1
ATOM 619 N N . ASP A 1 81 ? 7.357 11.594 -3.995 1.00 93.19 81 ASP A N 1
ATOM 620 C CA . ASP A 1 81 ? 6.048 12.233 -4.220 1.00 93.19 81 ASP A CA 1
ATOM 621 C C . ASP A 1 81 ? 5.703 12.399 -5.708 1.00 93.19 81 ASP A C 1
ATOM 623 O O . ASP A 1 81 ? 4.581 12.108 -6.121 1.00 93.19 81 ASP A O 1
ATOM 627 N N . ASP A 1 82 ? 6.676 12.787 -6.524 1.00 92.50 82 ASP A N 1
ATOM 628 C CA . ASP A 1 82 ? 6.567 12.849 -7.984 1.00 92.50 82 ASP A CA 1
ATOM 629 C C . ASP A 1 82 ? 6.142 11.500 -8.588 1.00 92.50 82 ASP A C 1
ATOM 631 O O . ASP A 1 82 ? 5.179 11.416 -9.353 1.00 92.50 82 ASP A O 1
ATOM 635 N N . ARG A 1 83 ? 6.781 10.410 -8.164 1.00 92.88 83 ARG A N 1
ATOM 636 C CA . ARG A 1 83 ? 6.488 9.058 -8.653 1.00 92.88 83 ARG A CA 1
ATOM 637 C C . ARG A 1 83 ? 5.161 8.518 -8.135 1.00 92.88 83 ARG A C 1
ATOM 639 O O . ARG A 1 83 ? 4.462 7.829 -8.876 1.00 92.88 83 ARG A O 1
ATOM 646 N N . ARG A 1 84 ? 4.760 8.860 -6.905 1.00 95.56 84 ARG A N 1
ATOM 647 C CA . ARG A 1 84 ? 3.412 8.551 -6.389 1.00 95.56 84 ARG A CA 1
ATOM 648 C C . ARG A 1 84 ? 2.337 9.162 -7.282 1.00 95.56 84 ARG A C 1
ATOM 650 O O . ARG A 1 84 ? 1.370 8.480 -7.619 1.00 95.56 84 ARG A O 1
ATOM 657 N N . GLN A 1 85 ? 2.514 10.422 -7.681 1.00 94.62 85 GLN A N 1
ATOM 658 C CA . GLN A 1 85 ? 1.581 11.095 -8.578 1.00 94.62 85 GLN A CA 1
ATOM 659 C C . GLN A 1 85 ? 1.498 10.385 -9.934 1.00 94.62 85 GLN A C 1
ATOM 661 O O . GLN A 1 85 ? 0.397 10.043 -10.364 1.00 94.62 85 GLN A O 1
ATOM 666 N N . VAL A 1 86 ? 2.646 10.093 -10.552 1.00 94.94 86 VAL A N 1
ATOM 667 C CA . VAL A 1 86 ? 2.723 9.397 -11.847 1.00 94.94 86 VAL A CA 1
ATOM 668 C C . VAL A 1 86 ? 2.061 8.013 -11.793 1.00 94.94 86 VAL A C 1
ATOM 670 O O . VAL A 1 86 ? 1.310 7.648 -12.693 1.00 94.94 86 VAL A O 1
ATOM 673 N N . LEU A 1 87 ? 2.273 7.243 -10.722 1.00 96.44 87 LEU A N 1
ATOM 674 C CA . LEU A 1 87 ? 1.649 5.925 -10.547 1.00 96.44 87 LEU A CA 1
ATOM 675 C C . LEU A 1 87 ? 0.120 5.999 -10.416 1.00 96.44 87 LEU A C 1
ATOM 677 O O . LEU A 1 87 ? -0.587 5.133 -10.934 1.00 96.44 87 LEU A O 1
ATOM 681 N N . VAL A 1 88 ? -0.397 7.015 -9.720 1.00 95.94 88 VAL A N 1
ATOM 682 C CA . VAL A 1 88 ? -1.846 7.236 -9.595 1.00 95.94 88 VAL A CA 1
ATOM 683 C C . VAL A 1 88 ? -2.447 7.660 -10.934 1.00 95.94 88 VAL A C 1
ATOM 685 O O . VAL A 1 88 ? -3.488 7.138 -11.323 1.00 95.94 88 VAL A O 1
ATOM 688 N N . GLU A 1 89 ? -1.776 8.550 -11.664 1.00 94.88 89 GLU A N 1
ATOM 689 C CA . GLU A 1 89 ? -2.191 8.991 -13.003 1.00 94.88 89 GLU A CA 1
ATOM 690 C C . GLU A 1 89 ? -2.138 7.851 -14.031 1.00 94.88 89 GLU A C 1
ATOM 692 O O . GLU A 1 89 ? -2.966 7.798 -14.935 1.00 94.88 89 GLU A O 1
ATOM 697 N N . ALA A 1 90 ? -1.249 6.875 -13.834 1.00 95.50 90 ALA A N 1
ATOM 698 C CA . ALA A 1 90 ? -1.196 5.634 -14.601 1.00 95.50 90 ALA A CA 1
ATOM 699 C C . ALA A 1 90 ? -2.247 4.580 -14.185 1.00 95.50 90 ALA A C 1
ATOM 701 O O . ALA A 1 90 ? -2.151 3.428 -14.605 1.00 95.50 90 ALA A O 1
ATOM 702 N N . GLU A 1 91 ? -3.236 4.936 -13.358 1.00 96.44 91 GLU A N 1
ATOM 703 C CA . GLU A 1 91 ? -4.357 4.076 -12.944 1.00 96.44 91 GLU A CA 1
ATOM 704 C C . GLU A 1 91 ? -3.940 2.768 -12.238 1.00 96.44 91 GLU A C 1
ATOM 706 O O . GLU A 1 91 ? -4.621 1.742 -12.325 1.00 96.44 91 GLU A O 1
ATOM 711 N N . MET A 1 92 ? -2.825 2.782 -11.500 1.00 97.38 92 MET A N 1
ATOM 712 C CA . MET A 1 92 ? -2.304 1.588 -10.810 1.00 97.38 92 MET A CA 1
ATOM 713 C C . MET A 1 92 ? -3.173 1.126 -9.632 1.00 97.38 92 MET A C 1
ATOM 715 O O . MET A 1 92 ? -3.102 -0.032 -9.216 1.00 97.38 92 MET A O 1
ATOM 719 N N . VAL A 1 93 ? -4.008 2.014 -9.091 1.00 98.00 93 VAL A N 1
ATOM 720 C CA . VAL A 1 93 ? -4.784 1.765 -7.869 1.00 98.00 93 VAL A CA 1
ATOM 721 C C . VAL A 1 93 ? -5.807 0.642 -8.049 1.00 98.00 93 VAL A C 1
ATOM 723 O O . VAL A 1 93 ? -5.927 -0.211 -7.173 1.00 98.00 93 VAL A O 1
ATOM 726 N N . GLN A 1 94 ? -6.516 0.591 -9.180 1.00 97.62 94 GLN A N 1
ATOM 727 C CA . GLN A 1 94 ? -7.563 -0.415 -9.398 1.00 97.62 94 GLN A CA 1
ATOM 728 C C . GLN A 1 94 ? -7.005 -1.848 -9.513 1.00 97.62 94 GLN A C 1
ATOM 730 O O . GLN A 1 94 ? -7.510 -2.738 -8.822 1.00 97.62 94 GLN A O 1
ATOM 735 N N . PRO A 1 95 ? -5.934 -2.111 -10.292 1.00 98.06 95 PRO A N 1
ATOM 736 C CA . PRO A 1 95 ? -5.261 -3.409 -10.273 1.00 98.06 95 PRO A CA 1
ATOM 737 C C . PRO A 1 95 ? -4.733 -3.813 -8.891 1.00 98.06 95 PRO A C 1
ATOM 739 O O . PRO A 1 95 ? -4.904 -4.964 -8.492 1.00 98.06 95 PRO A O 1
ATOM 742 N N . LEU A 1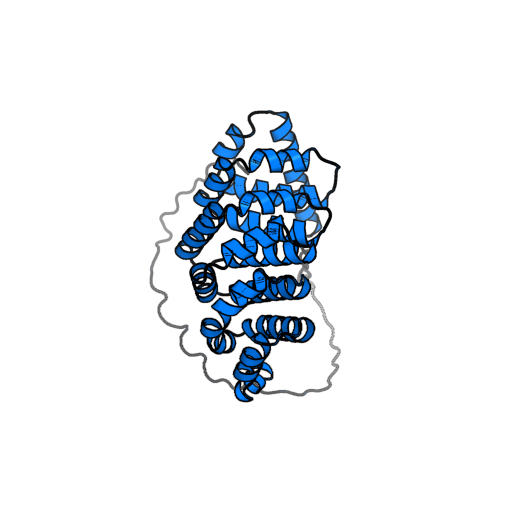 96 ? -4.148 -2.877 -8.132 1.00 98.44 96 LEU A N 1
ATOM 743 C CA . LEU A 1 96 ? -3.698 -3.145 -6.760 1.00 98.44 96 LEU A CA 1
ATOM 744 C C . LEU A 1 96 ? -4.872 -3.499 -5.837 1.00 98.44 96 LEU A C 1
ATOM 746 O O . LEU A 1 96 ? -4.763 -4.436 -5.048 1.00 98.44 96 LEU A O 1
ATOM 750 N N . ASN A 1 97 ? -6.010 -2.808 -5.962 1.00 98.25 97 ASN A N 1
ATOM 751 C CA . ASN A 1 97 ? -7.210 -3.121 -5.188 1.00 98.25 97 ASN A CA 1
ATOM 752 C C . ASN A 1 97 ? -7.753 -4.520 -5.511 1.00 98.25 97 ASN A C 1
ATOM 754 O O . ASN A 1 97 ? -8.095 -5.287 -4.611 1.00 98.25 97 ASN A O 1
ATOM 758 N N . ARG A 1 98 ? -7.774 -4.904 -6.794 1.00 97.94 98 ARG A N 1
ATOM 759 C CA . ARG A 1 98 ? -8.134 -6.274 -7.188 1.00 97.94 98 ARG A CA 1
ATOM 760 C C . ARG A 1 98 ? -7.182 -7.293 -6.562 1.00 97.94 98 ARG A C 1
ATOM 762 O O . ARG A 1 98 ? -7.633 -8.310 -6.043 1.00 97.94 98 ARG A O 1
ATOM 769 N N . LEU A 1 99 ? -5.882 -6.996 -6.536 1.00 97.75 99 LEU A N 1
ATOM 770 C CA . LEU A 1 99 ? -4.879 -7.871 -5.932 1.00 97.75 99 LEU A CA 1
ATOM 771 C C . LEU A 1 99 ? -5.067 -8.028 -4.412 1.00 97.75 99 LEU A C 1
ATOM 773 O O . LEU A 1 99 ? -4.898 -9.134 -3.902 1.00 97.75 99 LEU A O 1
ATOM 777 N N . LEU A 1 100 ? -5.497 -6.979 -3.697 1.00 97.94 100 LEU A N 1
ATOM 778 C CA . LEU A 1 100 ? -5.886 -7.065 -2.279 1.00 97.94 100 LEU A CA 1
ATOM 779 C C . LEU A 1 100 ? -7.064 -8.029 -2.048 1.00 97.94 100 LEU A C 1
ATOM 781 O O . LEU A 1 100 ? -7.089 -8.761 -1.054 1.00 97.94 100 LEU A O 1
ATOM 785 N N . LYS A 1 101 ? -8.040 -8.042 -2.962 1.00 96.75 101 LYS A N 1
ATOM 786 C CA . LYS A 1 101 ? -9.246 -8.878 -2.866 1.00 96.75 101 LYS A CA 1
ATOM 787 C C . LYS A 1 101 ? -8.954 -10.337 -3.242 1.00 96.75 101 LYS A C 1
ATOM 789 O O . LYS A 1 101 ? -9.274 -11.248 -2.475 1.00 96.75 101 LYS A O 1
ATOM 794 N N . GLU A 1 102 ? -8.270 -10.557 -4.362 1.00 95.38 102 GLU A N 1
ATOM 795 C CA . GLU A 1 102 ? -8.198 -11.856 -5.055 1.00 95.38 102 GLU A CA 1
ATOM 796 C C . GLU A 1 102 ? -6.809 -12.524 -5.039 1.00 95.38 102 GLU A C 1
ATOM 798 O O . GLU A 1 102 ? -6.686 -13.682 -5.433 1.00 95.38 102 GLU A O 1
ATOM 803 N N . GLY A 1 103 ? -5.750 -11.822 -4.625 1.00 95.44 103 GLY A N 1
ATOM 804 C CA . GLY A 1 103 ? -4.379 -12.345 -4.662 1.00 95.44 103 GLY A CA 1
ATOM 805 C C . GLY A 1 103 ? -4.081 -13.439 -3.629 1.00 95.44 103 GLY A C 1
ATOM 806 O O . GLY A 1 103 ? -4.822 -13.639 -2.666 1.00 95.44 103 GLY A O 1
ATOM 807 N N . THR A 1 104 ? -2.938 -14.113 -3.781 1.00 97.69 104 THR A N 1
ATOM 808 C CA . THR A 1 104 ? -2.341 -14.923 -2.700 1.00 97.69 104 THR A CA 1
ATOM 809 C C . THR A 1 104 ? -1.972 -14.041 -1.505 1.00 97.69 104 THR A C 1
ATOM 811 O O . THR A 1 104 ? -1.916 -12.819 -1.631 1.00 97.69 104 THR A O 1
ATOM 814 N N . TYR A 1 105 ? -1.694 -14.620 -0.333 1.00 97.38 105 TYR A N 1
ATOM 815 C CA . TYR A 1 105 ? -1.295 -13.810 0.825 1.00 97.38 105 TYR A CA 1
ATOM 816 C C . TYR A 1 105 ? -0.054 -12.948 0.552 1.00 97.38 105 TYR A C 1
ATOM 818 O O . TYR A 1 105 ? -0.054 -11.776 0.923 1.00 97.38 105 TYR A O 1
ATOM 826 N N . ASP A 1 106 ? 0.938 -13.462 -0.176 1.00 97.50 106 ASP A N 1
ATOM 827 C CA . ASP A 1 106 ? 2.109 -12.673 -0.572 1.00 97.50 106 ASP A CA 1
ATOM 828 C C . ASP A 1 106 ? 1.715 -11.516 -1.498 1.00 97.50 106 ASP A C 1
ATOM 830 O O . ASP A 1 106 ? 2.098 -10.366 -1.271 1.00 97.50 106 ASP A O 1
ATOM 834 N N . CYS A 1 107 ? 0.874 -11.786 -2.505 1.00 98.00 107 CYS A N 1
ATOM 835 C CA . CYS A 1 107 ? 0.353 -10.754 -3.403 1.00 98.00 107 CYS A CA 1
ATOM 836 C C . CYS A 1 107 ? -0.424 -9.675 -2.640 1.00 98.00 107 CYS A C 1
ATOM 838 O O . CYS A 1 107 ? -0.241 -8.484 -2.886 1.00 98.00 107 CYS A O 1
ATOM 840 N N . LYS A 1 108 ? -1.275 -10.081 -1.692 1.00 98.50 108 LYS A N 1
ATOM 841 C CA . LYS A 1 108 ? -2.056 -9.177 -0.843 1.00 98.50 108 LYS A CA 1
ATOM 842 C C . LYS A 1 108 ? -1.151 -8.337 0.054 1.00 98.50 108 LYS A C 1
ATOM 844 O O . LYS A 1 108 ? -1.375 -7.136 0.182 1.00 98.50 108 LYS A O 1
ATOM 849 N N . ALA A 1 109 ? -0.110 -8.932 0.637 1.00 98.19 109 ALA A N 1
ATOM 850 C CA . ALA A 1 109 ? 0.868 -8.218 1.449 1.00 98.19 109 ALA A CA 1
ATOM 851 C C . ALA A 1 109 ? 1.642 -7.179 0.625 1.00 98.19 109 ALA A C 1
ATOM 853 O O . ALA A 1 109 ? 1.795 -6.040 1.076 1.00 98.19 109 ALA A O 1
ATOM 854 N N . ALA A 1 110 ? 2.085 -7.537 -0.583 1.00 98.31 110 ALA A N 1
ATOM 855 C CA . ALA A 1 110 ? 2.766 -6.618 -1.491 1.00 98.31 110 ALA A CA 1
ATOM 856 C C . ALA A 1 110 ? 1.837 -5.499 -1.984 1.00 98.31 110 ALA A C 1
ATOM 858 O O . ALA A 1 110 ? 2.229 -4.333 -1.968 1.00 98.31 110 ALA A O 1
ATOM 859 N N . ALA A 1 111 ? 0.586 -5.818 -2.331 1.00 98.62 111 ALA A N 1
ATOM 860 C CA . ALA A 1 111 ? -0.419 -4.828 -2.709 1.00 98.62 111 ALA A CA 1
ATOM 861 C C . ALA A 1 111 ? -0.720 -3.855 -1.561 1.00 98.62 111 ALA A C 1
ATOM 863 O O . ALA A 1 111 ? -0.737 -2.645 -1.771 1.00 98.62 111 ALA A O 1
ATOM 864 N N . ALA A 1 112 ? -0.880 -4.355 -0.331 1.00 98.56 112 ALA A N 1
ATOM 865 C CA . ALA A 1 112 ? -1.086 -3.513 0.847 1.00 98.56 112 ALA A CA 1
ATOM 866 C C . ALA A 1 112 ? 0.122 -2.603 1.103 1.00 98.56 112 ALA A C 1
ATOM 868 O O . ALA A 1 112 ? -0.048 -1.435 1.452 1.00 98.56 112 ALA A O 1
ATOM 869 N N . SER A 1 113 ? 1.339 -3.111 0.873 1.00 98.44 113 SER A N 1
ATOM 870 C CA . SER A 1 113 ? 2.552 -2.298 0.950 1.00 98.44 113 SER A CA 1
ATOM 871 C C . SER A 1 113 ? 2.562 -1.189 -0.104 1.00 98.44 113 SER A C 1
ATOM 873 O O . SER A 1 113 ? 2.800 -0.033 0.235 1.00 98.44 113 SER A O 1
ATOM 875 N N . ALA A 1 114 ? 2.239 -1.512 -1.360 1.00 98.38 114 ALA A N 1
ATOM 876 C CA . ALA A 1 114 ? 2.173 -0.546 -2.453 1.00 98.38 114 ALA A CA 1
ATOM 877 C C . ALA A 1 114 ? 1.125 0.548 -2.202 1.00 98.38 114 ALA A C 1
ATOM 879 O O . ALA A 1 114 ? 1.431 1.727 -2.353 1.00 98.38 114 ALA A O 1
ATOM 880 N N . ILE A 1 115 ? -0.079 0.183 -1.748 1.00 98.50 115 ILE A N 1
ATOM 881 C CA . ILE A 1 115 ? -1.121 1.151 -1.372 1.00 98.50 115 ILE A CA 1
ATOM 882 C C . ILE A 1 115 ? -0.656 2.040 -0.211 1.00 98.50 115 ILE A C 1
ATOM 884 O O . ILE A 1 115 ? -0.865 3.252 -0.247 1.00 98.50 115 ILE A O 1
ATOM 888 N N . GLY A 1 116 ? 0.018 1.464 0.790 1.00 97.88 116 GLY A N 1
ATOM 889 C CA . GLY A 1 116 ? 0.613 2.225 1.887 1.00 97.88 116 GLY A CA 1
ATOM 890 C C . GLY A 1 116 ? 1.672 3.224 1.416 1.00 97.88 116 GLY A C 1
ATOM 891 O O . GLY A 1 116 ? 1.654 4.366 1.858 1.00 97.88 116 GLY A O 1
ATOM 892 N N . GLU A 1 117 ? 2.559 2.829 0.497 1.00 97.75 117 GLU A N 1
ATOM 893 C CA . GLU A 1 117 ? 3.577 3.726 -0.074 1.00 97.75 117 GLU A CA 1
ATOM 894 C C . GLU A 1 117 ? 2.975 4.828 -0.951 1.00 97.75 117 GLU A C 1
ATOM 896 O O . GLU A 1 117 ? 3.395 5.980 -0.848 1.00 97.75 117 GLU A O 1
ATOM 901 N N . LEU A 1 118 ? 1.949 4.515 -1.749 1.00 97.81 118 LEU A N 1
ATOM 902 C CA . LEU A 1 118 ? 1.204 5.512 -2.524 1.00 97.81 118 LEU A CA 1
ATOM 903 C C . LEU A 1 118 ? 0.557 6.561 -1.612 1.00 97.81 118 LEU A C 1
ATOM 905 O O . LEU A 1 118 ? 0.623 7.753 -1.902 1.00 97.81 118 LEU A O 1
ATOM 909 N N . ALA A 1 119 ? -0.033 6.130 -0.495 1.00 96.38 119 ALA A N 1
ATOM 910 C CA . ALA A 1 119 ? -0.639 7.026 0.484 1.00 96.38 119 ALA A CA 1
ATOM 911 C C . ALA A 1 119 ? 0.394 7.855 1.271 1.00 96.38 119 ALA A C 1
ATOM 913 O O . ALA A 1 119 ? 0.036 8.886 1.829 1.00 96.38 119 ALA A O 1
ATOM 914 N N . ASN A 1 120 ? 1.662 7.435 1.329 1.00 96.12 120 ASN A N 1
ATOM 915 C CA . ASN A 1 120 ? 2.706 8.030 2.172 1.00 96.12 120 ASN A CA 1
ATOM 916 C C . ASN A 1 120 ? 3.345 9.292 1.565 1.00 96.12 120 ASN A C 1
ATOM 918 O O . ASN A 1 120 ? 4.567 9.444 1.566 1.00 96.12 120 ASN A O 1
ATOM 922 N N . ALA A 1 121 ? 2.530 10.180 0.996 1.00 95.94 121 ALA A N 1
ATOM 923 C CA . ALA A 1 121 ? 3.031 11.407 0.394 1.00 95.94 121 ALA A CA 1
ATOM 924 C C . ALA A 1 121 ? 3.418 12.443 1.460 1.00 95.94 121 ALA A C 1
ATOM 926 O O . ALA A 1 121 ? 2.692 12.643 2.438 1.00 95.94 121 ALA A O 1
ATOM 927 N N . THR A 1 122 ? 4.548 13.126 1.260 1.00 94.31 122 THR A N 1
ATOM 928 C CA . THR A 1 122 ? 5.040 14.145 2.205 1.00 94.31 122 THR A CA 1
ATOM 929 C C . THR A 1 122 ? 4.421 15.516 1.952 1.00 94.31 122 THR A C 1
ATOM 931 O O . THR A 1 122 ? 4.134 16.259 2.897 1.00 94.31 122 THR A O 1
ATOM 934 N N . ASP A 1 123 ? 4.142 15.843 0.689 1.00 95.31 123 ASP A N 1
ATOM 935 C CA . ASP A 1 123 ? 3.357 17.015 0.331 1.00 95.31 123 ASP A CA 1
ATOM 936 C C . ASP A 1 123 ? 1.892 16.844 0.763 1.00 95.31 123 ASP A C 1
ATOM 938 O O . ASP A 1 123 ? 1.190 15.915 0.363 1.00 95.31 123 ASP A O 1
ATOM 942 N N . LYS A 1 124 ? 1.390 17.792 1.561 1.00 92.88 124 LYS A N 1
ATOM 943 C CA . LYS A 1 124 ? 0.036 17.730 2.137 1.00 92.88 124 LYS A CA 1
ATOM 944 C C . LYS A 1 124 ? -1.074 17.760 1.084 1.00 92.88 124 LYS A C 1
ATOM 946 O O . LYS A 1 124 ? -2.144 17.187 1.306 1.00 92.88 124 LYS A O 1
ATOM 951 N N . ARG A 1 125 ? -0.878 18.474 -0.033 1.00 94.00 125 ARG A N 1
ATOM 952 C CA . ARG A 1 125 ? -1.892 18.577 -1.095 1.00 94.00 125 ARG A CA 1
ATOM 953 C C . ARG A 1 125 ? -1.948 17.274 -1.878 1.00 94.00 125 ARG A C 1
ATOM 955 O O . ARG A 1 125 ? -3.048 16.775 -2.122 1.00 94.00 125 ARG A O 1
ATOM 962 N N . LEU A 1 126 ? -0.787 16.715 -2.208 1.00 95.31 126 LEU A N 1
ATOM 963 C CA . LEU A 1 126 ? -0.670 15.424 -2.868 1.00 95.31 126 LEU A CA 1
ATOM 964 C C . LEU A 1 126 ? -1.208 14.300 -1.983 1.00 95.31 126 LEU A C 1
ATOM 966 O O . LEU A 1 126 ? -2.052 13.537 -2.445 1.00 95.31 126 LEU A O 1
ATOM 970 N N . PHE A 1 127 ? -0.824 14.259 -0.704 1.00 95.81 127 PHE A N 1
ATOM 971 C CA . PHE A 1 127 ? -1.355 13.316 0.282 1.00 95.81 127 PHE A CA 1
ATOM 972 C C . PHE A 1 127 ? -2.881 13.307 0.279 1.00 95.81 127 PHE A C 1
ATOM 974 O O . PHE A 1 127 ? -3.503 12.252 0.162 1.00 95.81 127 PHE A O 1
ATOM 981 N N . LYS A 1 128 ? -3.502 14.490 0.347 1.00 94.25 128 LYS A N 1
ATOM 982 C CA . LYS A 1 128 ? -4.961 14.626 0.316 1.00 94.25 128 LYS A CA 1
ATOM 983 C C . LYS A 1 128 ? -5.555 14.108 -0.996 1.00 94.25 128 LYS A C 1
ATOM 985 O O . LYS A 1 128 ? -6.570 13.420 -0.953 1.00 94.25 128 LYS A O 1
ATOM 990 N N . LYS A 1 129 ? -4.954 14.443 -2.144 1.00 95.62 129 LYS A N 1
ATOM 991 C CA . LYS A 1 129 ? -5.411 13.991 -3.470 1.00 95.62 129 LYS A CA 1
ATOM 992 C C . LYS A 1 129 ? -5.359 12.464 -3.568 1.00 95.62 129 LYS A C 1
ATOM 994 O O . LYS A 1 129 ? -6.376 11.846 -3.865 1.00 95.62 129 LYS A O 1
ATOM 999 N N . ILE A 1 130 ? -4.204 11.868 -3.272 1.00 97.25 130 ILE A N 1
ATOM 1000 C CA . ILE A 1 130 ? -3.995 10.421 -3.381 1.00 97.25 130 ILE A CA 1
ATOM 1001 C C . ILE A 1 130 ? -4.851 9.669 -2.363 1.00 97.25 130 ILE A C 1
ATOM 1003 O O . ILE A 1 130 ? -5.545 8.733 -2.739 1.00 97.25 130 ILE A O 1
ATOM 1007 N N . SER A 1 131 ? -4.874 10.094 -1.098 1.00 96.38 131 SER A N 1
ATOM 1008 C CA . SER A 1 131 ? -5.658 9.412 -0.060 1.00 96.38 131 SER A CA 1
ATOM 1009 C C . SER A 1 131 ? -7.151 9.394 -0.380 1.00 96.38 131 SER A C 1
ATOM 1011 O O . SER A 1 131 ? -7.796 8.364 -0.212 1.00 96.38 131 SER A O 1
ATOM 1013 N N . MET A 1 132 ? -7.711 10.499 -0.887 1.00 95.12 132 MET A N 1
ATOM 1014 C CA . MET A 1 132 ? -9.115 10.517 -1.313 1.00 95.12 132 MET A CA 1
ATOM 1015 C C . MET A 1 132 ? -9.358 9.595 -2.508 1.00 95.12 132 MET A C 1
ATOM 1017 O O . MET A 1 132 ? -10.306 8.818 -2.473 1.00 95.12 132 MET A O 1
ATOM 1021 N N . HIS A 1 133 ? -8.470 9.616 -3.505 1.00 96.81 133 HIS A N 1
ATOM 1022 C CA . HIS A 1 133 ? -8.562 8.725 -4.659 1.00 96.81 133 HIS A CA 1
ATOM 1023 C C . HIS A 1 133 ? -8.500 7.240 -4.256 1.00 96.81 133 HIS A C 1
ATOM 1025 O O . HIS A 1 133 ? -9.271 6.426 -4.755 1.00 96.81 133 HIS A O 1
ATOM 1031 N N . LEU A 1 134 ? -7.637 6.881 -3.300 1.00 97.75 134 LEU A N 1
ATOM 1032 C CA . LEU A 1 134 ? -7.565 5.532 -2.733 1.00 97.75 134 LEU A CA 1
ATOM 1033 C C . LEU A 1 134 ? -8.885 5.129 -2.052 1.00 97.75 134 LEU A C 1
ATOM 1035 O O . LEU A 1 134 ? -9.383 4.025 -2.272 1.00 97.75 134 LEU A O 1
ATOM 1039 N N . LEU A 1 135 ? -9.478 6.018 -1.248 1.00 95.94 135 LEU A N 1
ATOM 1040 C CA . LEU A 1 135 ? -10.764 5.760 -0.590 1.00 95.94 135 LEU A CA 1
ATOM 1041 C C . LEU A 1 135 ? -11.923 5.638 -1.594 1.00 95.94 135 LEU A C 1
ATOM 1043 O O . LEU A 1 135 ? -12.799 4.796 -1.412 1.00 95.94 135 LEU A O 1
ATOM 1047 N N . GLU A 1 136 ? -11.933 6.455 -2.646 1.00 95.62 136 GLU A N 1
ATOM 1048 C CA . GLU A 1 136 ? -12.888 6.370 -3.762 1.00 95.62 136 GLU A CA 1
ATOM 1049 C C . GLU A 1 136 ? -12.727 5.075 -4.562 1.00 95.62 136 GLU A C 1
ATOM 1051 O O . GLU A 1 136 ? -13.718 4.508 -5.005 1.00 95.62 136 GLU A O 1
ATOM 1056 N N . ALA A 1 137 ? -11.502 4.561 -4.676 1.00 96.06 137 ALA A N 1
ATOM 1057 C CA . ALA A 1 137 ? -11.213 3.264 -5.277 1.00 96.06 137 ALA A CA 1
ATOM 1058 C C . ALA A 1 137 ? -11.547 2.064 -4.367 1.00 96.06 137 ALA A C 1
ATOM 1060 O O . ALA A 1 137 ? -11.197 0.936 -4.709 1.00 96.06 137 ALA A O 1
ATOM 1061 N N . GLU A 1 138 ? -12.202 2.288 -3.222 1.00 95.94 138 GLU A N 1
ATOM 1062 C CA . GLU A 1 138 ? -12.671 1.249 -2.296 1.00 95.94 138 GLU A CA 1
ATOM 1063 C C . GLU A 1 138 ? -11.554 0.333 -1.765 1.00 95.94 138 GLU A C 1
ATOM 1065 O O . GLU A 1 138 ? -11.768 -0.856 -1.522 1.00 95.94 138 GLU A O 1
ATOM 1070 N N . VAL A 1 139 ? -10.345 0.869 -1.553 1.00 97.38 139 VAL A N 1
ATOM 1071 C CA . VAL A 1 139 ? -9.240 0.084 -0.959 1.00 97.38 139 VAL A CA 1
ATOM 1072 C C . VAL A 1 139 ? -9.421 -0.153 0.544 1.00 97.38 139 VAL A C 1
ATOM 1074 O O . VAL A 1 139 ? -8.708 -0.959 1.134 1.00 97.38 139 VAL A O 1
ATOM 1077 N N . LEU A 1 140 ? -10.360 0.553 1.183 1.00 96.88 140 LEU A N 1
ATOM 1078 C CA . LEU A 1 140 ? -10.558 0.514 2.631 1.00 96.88 140 LEU A CA 1
ATOM 1079 C C . LEU A 1 140 ? -11.034 -0.859 3.124 1.00 96.88 140 LEU A C 1
ATOM 1081 O O . LEU A 1 140 ? -10.460 -1.379 4.078 1.00 96.88 140 LEU A O 1
ATOM 1085 N N . GLU A 1 141 ? -12.047 -1.451 2.486 1.00 95.81 141 GLU A N 1
ATOM 1086 C CA . GLU A 1 141 ? -12.601 -2.742 2.924 1.00 95.81 141 GLU A CA 1
ATOM 1087 C C . GLU A 1 141 ? -11.555 -3.868 2.850 1.00 95.81 141 GLU A C 1
ATOM 1089 O O . GLU A 1 141 ? -11.318 -4.505 3.879 1.00 95.81 141 GLU A O 1
ATOM 1094 N N . PRO A 1 142 ? -10.814 -4.062 1.735 1.00 97.62 142 PRO A N 1
ATOM 1095 C CA . PRO A 1 142 ? -9.792 -5.106 1.682 1.00 97.62 142 PRO A CA 1
ATOM 1096 C C . PRO A 1 142 ? -8.652 -4.896 2.685 1.00 97.62 142 PRO A C 1
ATOM 1098 O O . PRO A 1 142 ? -8.107 -5.867 3.209 1.00 97.62 142 PRO A O 1
ATOM 1101 N N . LEU A 1 143 ? -8.281 -3.645 2.986 1.00 98.06 143 LEU A N 1
ATOM 1102 C CA . LEU A 1 143 ? -7.277 -3.357 4.015 1.00 98.06 143 LEU A CA 1
ATOM 1103 C C . LEU A 1 143 ? -7.787 -3.704 5.424 1.00 98.06 143 LEU A C 1
ATOM 1105 O O . LEU A 1 143 ? -7.032 -4.260 6.222 1.00 98.06 143 LEU A O 1
ATOM 1109 N N . LEU A 1 144 ? -9.053 -3.414 5.739 1.00 96.38 144 LEU A N 1
ATOM 1110 C CA . LEU A 1 144 ? -9.662 -3.794 7.020 1.00 96.38 144 LEU A CA 1
ATOM 1111 C C . LEU A 1 144 ? -9.761 -5.317 7.173 1.00 96.38 144 LEU A C 1
ATOM 1113 O O . LEU A 1 144 ? -9.461 -5.838 8.249 1.00 96.38 144 LEU A O 1
ATOM 1117 N N . ASP A 1 145 ? -10.091 -6.035 6.101 1.00 95.75 145 ASP A N 1
ATOM 1118 C CA . ASP A 1 145 ? -10.098 -7.501 6.098 1.00 95.75 145 ASP A CA 1
ATOM 1119 C C . ASP A 1 145 ? -8.690 -8.067 6.333 1.00 95.75 145 ASP A C 1
ATOM 1121 O O . ASP A 1 145 ? -8.486 -8.955 7.170 1.00 95.75 145 ASP A O 1
ATOM 1125 N N . LEU A 1 146 ? -7.681 -7.515 5.648 1.00 96.44 146 LEU A N 1
ATOM 1126 C CA . LEU A 1 146 ? -6.287 -7.931 5.813 1.00 96.44 146 LEU A CA 1
ATOM 1127 C C . LEU A 1 146 ? -5.725 -7.641 7.205 1.00 96.44 146 LEU A C 1
ATOM 1129 O O . LEU A 1 146 ? -4.881 -8.403 7.680 1.00 96.44 146 LEU A O 1
ATOM 1133 N N . LEU A 1 147 ? -6.206 -6.602 7.890 1.00 94.81 147 LEU A N 1
ATOM 1134 C CA . LEU A 1 147 ? -5.827 -6.307 9.274 1.00 94.81 147 LEU A CA 1
ATOM 1135 C C . LEU A 1 147 ? -6.163 -7.470 10.227 1.00 94.81 147 LEU A C 1
ATOM 1137 O O . LEU A 1 147 ? -5.448 -7.699 11.205 1.00 94.81 147 LEU A O 1
ATOM 1141 N N . GLY A 1 148 ? -7.220 -8.231 9.927 1.00 91.06 148 GLY A N 1
ATOM 1142 C CA . GLY A 1 148 ? -7.614 -9.432 10.666 1.00 91.06 148 GLY A CA 1
ATOM 1143 C C . GLY A 1 148 ? -6.856 -10.709 10.292 1.00 91.06 148 GLY A C 1
ATOM 1144 O O . GLY A 1 148 ? -6.976 -11.710 11.009 1.00 91.06 148 GLY A O 1
ATOM 1145 N N . SER A 1 149 ? -6.070 -10.683 9.210 1.00 92.56 149 SER A N 1
ATOM 1146 C CA . SER A 1 149 ? -5.367 -11.849 8.666 1.00 92.56 149 SER A CA 1
ATOM 1147 C C . SER A 1 149 ? -4.416 -12.498 9.678 1.00 92.56 149 SER A C 1
ATOM 1149 O O . SER A 1 149 ? -3.838 -11.840 10.543 1.00 92.56 149 SER A O 1
ATOM 1151 N N . HIS A 1 150 ? -4.238 -13.813 9.547 1.00 90.81 150 HIS A N 1
ATOM 1152 C CA . HIS A 1 150 ? -3.217 -14.574 10.273 1.00 90.81 150 HIS A CA 1
ATOM 1153 C C . HIS A 1 150 ? -1.832 -14.483 9.621 1.00 90.81 150 HIS A C 1
ATOM 1155 O O . HIS A 1 150 ? -0.846 -14.861 10.246 1.00 90.81 150 HIS A O 1
ATOM 1161 N N . HIS A 1 151 ? -1.751 -13.975 8.389 1.00 93.88 151 HIS A N 1
ATOM 1162 C CA . HIS A 1 151 ? -0.484 -13.708 7.725 1.00 93.88 151 HIS A CA 1
ATOM 1163 C C . HIS A 1 151 ? 0.091 -12.382 8.231 1.00 93.88 151 HIS A C 1
ATOM 1165 O O . HIS A 1 151 ? -0.531 -11.321 8.081 1.00 93.88 151 HIS A O 1
ATOM 1171 N N . ASP A 1 152 ? 1.279 -12.429 8.831 1.00 91.44 152 ASP A N 1
ATOM 1172 C CA . ASP A 1 152 ? 1.849 -11.272 9.518 1.00 91.44 152 ASP A CA 1
ATOM 1173 C C . ASP A 1 152 ? 2.125 -10.102 8.574 1.00 91.44 152 ASP A C 1
ATOM 1175 O O . ASP A 1 152 ? 1.711 -8.986 8.884 1.00 91.44 152 ASP A O 1
ATOM 1179 N N . ASP A 1 153 ? 2.700 -10.346 7.394 1.00 94.81 153 ASP A N 1
ATOM 1180 C CA . ASP A 1 153 ? 2.980 -9.263 6.439 1.00 94.81 153 ASP A CA 1
ATOM 1181 C C . ASP A 1 153 ? 1.708 -8.590 5.918 1.00 94.81 153 ASP A C 1
ATOM 1183 O O . ASP A 1 153 ? 1.650 -7.365 5.836 1.00 94.81 153 ASP A O 1
ATOM 1187 N N . CYS A 1 154 ? 0.648 -9.362 5.651 1.00 96.50 154 CYS A N 1
ATOM 1188 C CA . CYS A 1 154 ? -0.657 -8.819 5.276 1.00 96.50 154 CYS A CA 1
ATOM 1189 C C . CYS A 1 154 ? -1.187 -7.867 6.351 1.00 96.50 154 CYS A C 1
ATOM 1191 O O . CYS A 1 154 ? -1.497 -6.713 6.066 1.00 96.50 154 CYS A O 1
ATOM 1193 N N . SER A 1 155 ? -1.279 -8.351 7.593 1.00 95.31 155 SER A N 1
ATOM 1194 C CA . SER A 1 155 ? -1.859 -7.570 8.691 1.00 95.31 155 SER A CA 1
ATOM 1195 C C . SER A 1 155 ? -0.976 -6.385 9.095 1.00 95.31 155 SER A C 1
ATOM 1197 O O . SER A 1 155 ? -1.495 -5.324 9.444 1.00 95.31 155 SER A O 1
ATOM 1199 N N . SER A 1 156 ? 0.350 -6.523 9.007 1.00 95.81 156 SER A N 1
ATOM 1200 C CA . SER A 1 156 ? 1.316 -5.452 9.268 1.00 95.81 156 SER A CA 1
ATOM 1201 C C . SER A 1 156 ? 1.244 -4.350 8.207 1.00 95.81 156 SER A C 1
ATOM 1203 O O . SER A 1 156 ? 1.084 -3.176 8.548 1.00 95.81 156 SER A O 1
ATOM 1205 N N . ASN A 1 157 ? 1.278 -4.715 6.921 1.00 97.94 157 ASN A N 1
ATOM 1206 C CA . ASN A 1 157 ? 1.207 -3.752 5.821 1.00 97.94 157 ASN A CA 1
ATOM 1207 C C . ASN A 1 157 ? -0.161 -3.071 5.757 1.00 97.94 157 ASN A C 1
ATOM 1209 O O . ASN A 1 157 ? -0.221 -1.857 5.567 1.00 97.94 157 ASN A O 1
ATOM 1213 N N . ALA A 1 158 ? -1.248 -3.811 5.997 1.00 97.81 158 ALA A N 1
ATOM 1214 C CA . ALA A 1 158 ? -2.585 -3.236 6.087 1.00 97.81 158 ALA A CA 1
ATOM 1215 C C . ALA A 1 158 ? -2.708 -2.247 7.254 1.00 97.81 158 ALA A C 1
ATOM 1217 O O . ALA A 1 158 ? -3.194 -1.134 7.068 1.00 97.81 158 ALA A O 1
ATOM 1218 N N . SER A 1 159 ? -2.201 -2.607 8.440 1.00 97.00 159 SER A N 1
ATOM 1219 C CA . SER A 1 159 ? -2.145 -1.700 9.594 1.00 97.00 159 SER A CA 1
ATOM 1220 C C . SER A 1 159 ? -1.380 -0.418 9.264 1.00 97.00 159 SER A C 1
ATOM 1222 O O . SER A 1 159 ? -1.877 0.672 9.539 1.00 97.00 159 SER A O 1
ATOM 1224 N N . ARG A 1 160 ? -0.209 -0.533 8.623 1.00 97.25 160 ARG A N 1
ATOM 1225 C CA . ARG A 1 160 ? 0.598 0.618 8.199 1.00 97.25 160 ARG A CA 1
ATOM 1226 C C . ARG A 1 160 ? -0.163 1.515 7.222 1.00 97.25 160 ARG A C 1
ATOM 1228 O O . ARG A 1 160 ? -0.230 2.718 7.452 1.00 97.25 160 ARG A O 1
ATOM 1235 N N . ALA A 1 161 ? -0.748 0.941 6.170 1.00 97.94 161 ALA A N 1
A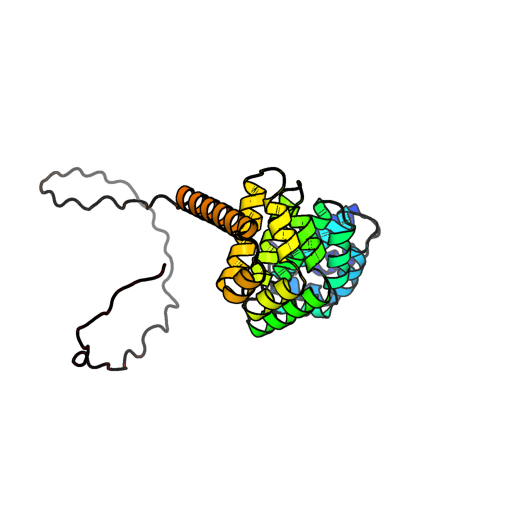TOM 1236 C CA . ALA A 1 161 ? -1.511 1.689 5.172 1.00 97.94 161 ALA A CA 1
ATOM 1237 C C . ALA A 1 161 ? -2.704 2.424 5.805 1.00 97.94 161 ALA A C 1
ATOM 1239 O O . ALA A 1 161 ? -2.898 3.612 5.556 1.00 97.94 161 ALA A O 1
ATOM 1240 N N . LEU A 1 162 ? -3.455 1.756 6.687 1.00 97.38 162 LEU A N 1
ATOM 1241 C CA . LEU A 1 162 ? -4.579 2.358 7.407 1.00 97.38 162 LEU A CA 1
ATOM 1242 C C . LEU A 1 162 ? -4.136 3.492 8.342 1.00 97.38 162 LEU A C 1
ATOM 1244 O O . LEU A 1 162 ? -4.789 4.529 8.372 1.00 97.38 162 LEU A O 1
ATOM 1248 N N . CYS A 1 163 ? -3.021 3.343 9.067 1.00 95.50 163 CYS A N 1
ATOM 1249 C CA . CYS A 1 163 ? -2.475 4.419 9.901 1.00 95.50 163 CYS A CA 1
ATOM 1250 C C . CYS A 1 163 ? -2.055 5.643 9.074 1.00 95.50 163 CYS A C 1
ATOM 1252 O O . CYS A 1 163 ? -2.308 6.770 9.492 1.00 95.50 163 CYS A O 1
ATOM 1254 N N . ILE A 1 164 ? -1.438 5.435 7.906 1.00 95.62 164 ILE A N 1
ATOM 1255 C CA . ILE A 1 164 ? -1.061 6.525 6.995 1.00 95.62 164 ILE A CA 1
ATOM 1256 C C . ILE A 1 164 ? -2.316 7.241 6.490 1.00 95.62 164 ILE A C 1
ATOM 1258 O O . ILE A 1 164 ? -2.399 8.464 6.582 1.00 95.62 164 ILE A O 1
ATOM 1262 N N . LEU A 1 165 ? -3.327 6.496 6.035 1.00 95.06 165 LEU A N 1
ATOM 1263 C CA . LEU A 1 165 ? -4.596 7.076 5.591 1.00 95.06 165 LEU A CA 1
ATOM 1264 C C . LEU A 1 165 ? -5.331 7.803 6.730 1.00 95.06 165 LEU A C 1
ATOM 1266 O O . LEU A 1 165 ? -5.974 8.816 6.483 1.00 95.06 165 LEU A O 1
ATOM 1270 N N . ALA A 1 166 ? -5.206 7.349 7.976 1.00 92.44 166 ALA A N 1
ATOM 1271 C CA . ALA A 1 166 ? -5.799 7.987 9.153 1.00 92.44 166 ALA A CA 1
ATOM 1272 C C . ALA A 1 166 ? -4.999 9.190 9.696 1.00 92.44 166 ALA A C 1
ATOM 1274 O O . ALA A 1 166 ? -5.404 9.784 10.688 1.00 92.44 166 ALA A O 1
ATOM 1275 N N . SER A 1 167 ? -3.884 9.581 9.068 1.00 89.81 167 SER A N 1
ATOM 1276 C CA . SER A 1 167 ? -2.967 10.606 9.604 1.00 89.81 167 SER A CA 1
ATOM 1277 C C . SER A 1 167 ? -3.470 12.056 9.537 1.00 89.81 167 SER A C 1
ATOM 1279 O O . SER A 1 167 ? -2.762 12.971 9.959 1.00 89.81 167 SER A O 1
ATOM 1281 N N . THR A 1 168 ? -4.673 12.296 9.006 1.00 88.06 168 THR A N 1
ATOM 1282 C CA . THR A 1 168 ? -5.292 13.628 8.985 1.00 88.06 168 THR A CA 1
ATOM 1283 C C . THR A 1 168 ? -6.759 13.552 9.371 1.00 88.06 168 THR A C 1
ATOM 1285 O O . THR A 1 168 ? -7.428 12.562 9.084 1.00 88.06 168 THR A O 1
ATOM 1288 N N . GLU A 1 169 ? -7.288 14.634 9.942 1.00 87.06 169 GLU A N 1
ATOM 1289 C CA . GLU A 1 169 ? -8.705 14.745 10.314 1.00 87.06 169 GLU A CA 1
ATOM 1290 C C . GLU A 1 169 ? -9.640 14.428 9.145 1.00 87.06 169 GLU A C 1
ATOM 1292 O O . GLU A 1 169 ? -10.556 13.623 9.276 1.00 87.06 169 GLU A O 1
ATOM 1297 N N . LYS A 1 170 ? -9.387 15.008 7.966 1.00 87.94 170 LYS A N 1
ATOM 1298 C CA . LYS A 1 170 ? -10.278 14.837 6.813 1.00 87.94 170 LYS A CA 1
ATOM 1299 C C . LYS A 1 170 ? -10.343 13.383 6.344 1.00 87.94 170 LYS A C 1
ATOM 1301 O O . LYS A 1 170 ? -11.428 12.875 6.070 1.00 87.94 170 LYS A O 1
ATOM 1306 N N . THR A 1 171 ? -9.193 12.730 6.206 1.00 89.81 171 THR A N 1
ATOM 1307 C CA . THR A 1 171 ? -9.136 11.337 5.746 1.00 89.81 171 THR A CA 1
ATOM 1308 C C . THR A 1 171 ? -9.598 10.375 6.837 1.00 89.81 171 THR A C 1
ATOM 1310 O O . THR A 1 171 ? -10.321 9.433 6.531 1.00 89.81 171 THR A O 1
ATOM 1313 N N . GLY A 1 172 ? -9.278 10.647 8.106 1.00 89.81 172 GLY A N 1
ATOM 1314 C CA . GLY A 1 172 ? -9.781 9.898 9.257 1.00 89.81 172 GLY A CA 1
ATOM 1315 C C . GLY A 1 172 ? -11.306 9.929 9.355 1.00 89.81 172 GLY A C 1
ATOM 1316 O O . GLY A 1 172 ? -11.935 8.879 9.459 1.00 89.81 172 GLY A O 1
ATOM 1317 N N . THR A 1 173 ? -11.923 11.105 9.217 1.00 88.44 173 THR A N 1
ATOM 1318 C CA . THR A 1 173 ? -13.387 11.240 9.168 1.00 88.44 173 THR A CA 1
ATOM 1319 C C . THR A 1 173 ? -13.982 10.469 7.994 1.00 88.44 173 THR A C 1
ATOM 1321 O O . THR A 1 173 ? -14.914 9.698 8.195 1.00 88.44 173 THR A O 1
ATOM 1324 N N . ALA A 1 174 ? -13.392 10.563 6.798 1.00 91.12 174 ALA A N 1
ATOM 1325 C CA . ALA A 1 174 ? -13.855 9.795 5.641 1.00 91.12 174 ALA A CA 1
ATOM 1326 C C . ALA A 1 174 ? -13.754 8.269 5.852 1.00 91.12 174 ALA A C 1
ATOM 1328 O O . ALA A 1 174 ? -14.611 7.523 5.383 1.00 91.12 174 ALA A O 1
ATOM 1329 N N . ILE A 1 175 ? -12.729 7.784 6.563 1.00 91.69 175 ILE A N 1
ATOM 1330 C CA . ILE A 1 175 ? -12.594 6.367 6.941 1.00 91.69 175 ILE A CA 1
ATOM 1331 C C . ILE A 1 175 ? -13.717 5.947 7.903 1.00 91.69 175 ILE A C 1
ATOM 1333 O O . ILE A 1 175 ? -14.295 4.869 7.743 1.00 91.69 175 ILE A O 1
ATOM 1337 N N . LEU A 1 176 ? -14.046 6.790 8.886 1.00 89.69 176 LEU A N 1
ATOM 1338 C CA . LEU A 1 176 ? -15.118 6.523 9.851 1.00 89.69 176 LEU A CA 1
ATOM 1339 C C . LEU A 1 176 ? -16.504 6.538 9.198 1.00 89.69 176 LEU A C 1
ATOM 1341 O O . LEU A 1 176 ? -17.291 5.625 9.440 1.00 89.69 176 LEU A O 1
ATOM 1345 N N . GLU A 1 177 ? -16.781 7.515 8.334 1.00 88.94 177 GLU A N 1
ATOM 1346 C CA . GLU A 1 177 ? -18.035 7.622 7.572 1.00 88.94 177 GLU A CA 1
ATOM 1347 C C . GLU A 1 177 ? -18.259 6.419 6.650 1.00 88.94 177 GLU A C 1
ATOM 1349 O O . GLU A 1 177 ? -19.390 5.977 6.459 1.00 88.94 177 GLU A O 1
ATOM 1354 N N . ARG A 1 178 ? -17.176 5.826 6.138 1.00 90.56 178 ARG A N 1
ATOM 1355 C CA . ARG A 1 178 ? -17.203 4.572 5.368 1.00 90.56 178 ARG A CA 1
ATOM 1356 C C . ARG A 1 178 ? -17.345 3.319 6.241 1.00 90.56 178 ARG A C 1
ATOM 1358 O O . ARG A 1 178 ? -17.235 2.206 5.742 1.00 90.56 178 ARG A O 1
ATOM 1365 N N . GLY A 1 179 ? -17.590 3.474 7.543 1.00 88.06 179 GLY A N 1
ATOM 1366 C CA . GLY A 1 179 ? -17.967 2.381 8.437 1.00 88.06 179 GLY A CA 1
ATOM 1367 C C . GLY A 1 179 ? -16.807 1.556 8.998 1.00 88.06 179 GLY A C 1
ATOM 1368 O O . GLY A 1 179 ? -17.053 0.477 9.540 1.00 88.06 179 GLY A O 1
ATOM 1369 N N . ALA A 1 180 ? -15.560 2.041 8.936 1.00 90.38 180 ALA A N 1
ATOM 1370 C CA . ALA A 1 180 ? -14.380 1.282 9.373 1.00 90.38 180 ALA A CA 1
ATOM 1371 C C . ALA A 1 180 ? -14.381 0.892 10.863 1.00 90.38 180 ALA A C 1
ATOM 1373 O O . ALA A 1 180 ? -13.743 -0.088 11.253 1.00 90.38 180 ALA A O 1
ATOM 1374 N N . LEU A 1 181 ? -15.107 1.627 11.711 1.00 88.25 181 LEU A N 1
ATOM 1375 C CA . LEU A 1 181 ? -15.089 1.406 13.156 1.00 88.25 181 LEU A CA 1
ATOM 1376 C C . LEU A 1 181 ? -15.653 0.038 13.562 1.00 88.25 181 LEU A C 1
ATOM 1378 O O . LEU A 1 181 ? -15.088 -0.632 14.427 1.00 88.25 181 LEU A O 1
ATOM 1382 N N . LYS A 1 182 ? -16.754 -0.400 12.939 1.00 87.81 182 LYS A N 1
ATOM 1383 C CA . LYS A 1 182 ? -17.404 -1.672 13.286 1.00 87.81 182 LYS A CA 1
ATOM 1384 C C . LYS A 1 182 ? -16.473 -2.874 13.028 1.00 87.81 182 LYS A C 1
ATOM 1386 O O . LYS A 1 182 ? -16.319 -3.680 13.950 1.00 87.81 182 LYS A O 1
ATOM 1391 N N . PRO A 1 183 ? -15.801 -2.991 11.863 1.00 91.25 183 PRO A N 1
ATOM 1392 C CA . PRO A 1 183 ? -14.737 -3.973 11.651 1.00 91.25 183 PRO A CA 1
ATOM 1393 C C . PRO A 1 183 ? -13.612 -3.890 12.690 1.00 91.25 183 PRO A C 1
ATOM 1395 O O . PRO A 1 183 ? -13.250 -4.915 13.265 1.00 91.25 183 PRO A O 1
ATOM 1398 N N . LEU A 1 184 ? -13.103 -2.691 13.001 1.00 91.38 184 LEU A N 1
ATOM 1399 C CA . LEU A 1 184 ? -12.006 -2.520 13.966 1.00 91.38 184 LEU A CA 1
ATOM 1400 C C . LEU A 1 184 ? -12.381 -3.024 15.369 1.00 91.38 184 LEU A C 1
ATOM 1402 O O . LEU A 1 184 ? -11.640 -3.804 15.968 1.00 91.38 184 LEU A O 1
ATOM 1406 N N . VAL A 1 185 ? -13.560 -2.655 15.877 1.00 88.50 185 VAL A N 1
ATOM 1407 C CA . VAL A 1 185 ? -14.060 -3.137 17.178 1.00 88.50 185 VAL A CA 1
ATOM 1408 C C . VAL A 1 185 ? -14.310 -4.648 17.150 1.00 88.50 185 VAL A C 1
ATOM 1410 O O . VAL A 1 185 ? -14.025 -5.342 18.127 1.00 88.50 185 VAL A O 1
ATOM 1413 N N . SER A 1 186 ? -14.802 -5.189 16.033 1.00 89.62 186 SER A N 1
ATOM 1414 C CA . SER A 1 186 ? -14.978 -6.636 15.869 1.00 89.62 186 SER A CA 1
ATOM 1415 C C . SER A 1 186 ? -13.646 -7.393 15.942 1.00 89.62 186 SER A C 1
ATOM 1417 O O . SER A 1 186 ? -13.580 -8.459 16.555 1.00 89.62 186 SER A O 1
ATOM 1419 N N . LEU A 1 187 ? -12.570 -6.842 15.370 1.00 89.75 187 LEU A N 1
ATOM 1420 C CA . LEU A 1 187 ? -11.230 -7.436 15.438 1.00 89.75 187 LEU A CA 1
ATOM 1421 C C . LEU A 1 187 ? -10.658 -7.458 16.864 1.00 89.75 187 LEU A C 1
ATOM 1423 O O . LEU A 1 187 ? -9.912 -8.384 17.186 1.00 89.75 187 LEU A O 1
ATOM 1427 N N . LEU A 1 188 ? -11.032 -6.499 17.722 1.00 87.31 188 LEU A N 1
ATOM 1428 C CA . LEU A 1 188 ? -10.676 -6.501 19.150 1.00 87.31 188 LEU A CA 1
ATOM 1429 C C . LEU A 1 188 ? -11.440 -7.562 19.956 1.00 87.31 188 LEU A C 1
ATOM 1431 O O . LEU A 1 188 ? -10.882 -8.128 20.891 1.00 87.31 188 LEU A O 1
ATOM 1435 N N . LYS A 1 189 ? -12.699 -7.847 19.596 1.00 85.12 189 LYS A N 1
ATOM 1436 C CA . LYS A 1 189 ? -13.542 -8.869 20.255 1.00 85.12 189 LYS A CA 1
ATOM 1437 C C . LYS A 1 189 ? -13.174 -10.307 19.876 1.00 85.12 189 LYS A C 1
ATOM 1439 O O . LYS A 1 189 ? -13.636 -11.246 20.519 1.00 85.12 189 LYS A O 1
ATOM 1444 N N . GLY A 1 190 ? -12.409 -10.487 18.799 1.00 80.19 190 GLY A N 1
ATOM 1445 C CA . GLY A 1 190 ? -12.003 -11.798 18.304 1.00 80.19 190 GLY A CA 1
ATOM 1446 C C . GLY A 1 190 ? -11.030 -12.532 19.233 1.00 80.19 190 GLY A C 1
ATOM 1447 O O . GLY A 1 190 ? -10.734 -12.101 20.344 1.00 80.19 190 GLY A O 1
ATOM 1448 N N . LYS A 1 191 ? -10.490 -13.662 18.756 1.00 76.69 191 LYS A N 1
ATOM 1449 C CA . LYS A 1 191 ? -9.489 -14.439 19.509 1.00 76.69 191 LYS A CA 1
ATOM 1450 C C . LYS A 1 191 ? -8.333 -13.529 19.967 1.00 76.69 191 LYS A C 1
ATOM 1452 O O . LYS A 1 191 ? -7.767 -12.844 19.105 1.00 76.69 191 LYS A O 1
ATOM 1457 N N . PRO A 1 192 ? -7.960 -13.551 21.261 1.00 74.25 192 PRO A N 1
ATOM 1458 C CA . PRO A 1 192 ? -6.936 -12.670 21.801 1.00 74.25 192 PRO A CA 1
ATOM 1459 C C . PRO A 1 192 ? -5.593 -12.997 21.151 1.00 74.25 192 PRO A C 1
ATOM 1461 O O . PRO A 1 192 ? -5.023 -14.067 21.347 1.00 74.25 192 PRO A O 1
ATOM 1464 N N . GLN A 1 193 ? -5.118 -12.072 20.326 1.00 83.94 193 GLN A N 1
ATOM 1465 C CA . GLN A 1 193 ? -3.827 -12.134 19.655 1.00 83.94 193 GLN A CA 1
ATOM 1466 C C . GLN A 1 193 ? -3.166 -10.777 19.842 1.00 83.94 193 GLN A C 1
ATOM 1468 O O . GLN A 1 193 ? -3.627 -9.786 19.274 1.00 83.94 193 GLN A O 1
ATOM 1473 N N . VAL A 1 194 ? -2.105 -10.724 20.650 1.00 85.56 194 VAL A N 1
ATOM 1474 C CA . VAL A 1 194 ? -1.475 -9.461 21.070 1.00 85.56 194 VAL A CA 1
ATOM 1475 C C . VAL A 1 194 ? -1.060 -8.629 19.855 1.00 85.56 194 VAL A C 1
ATOM 1477 O O . VAL A 1 194 ? -1.418 -7.460 19.770 1.00 85.56 194 VAL A O 1
ATOM 1480 N N . SER A 1 195 ? -0.413 -9.237 18.856 1.00 87.00 195 SER A N 1
ATOM 1481 C CA . SER A 1 195 ? 0.001 -8.545 17.627 1.00 87.00 195 SER A CA 1
ATOM 1482 C C . SER A 1 195 ? -1.175 -7.926 16.864 1.00 87.00 195 SER A C 1
ATOM 1484 O O . SER A 1 195 ? -1.068 -6.801 16.380 1.00 87.00 195 SER A O 1
ATOM 1486 N N . ARG A 1 196 ? -2.322 -8.617 16.796 1.00 89.62 196 ARG A N 1
ATOM 1487 C CA . ARG A 1 196 ? -3.544 -8.092 16.168 1.00 89.62 196 ARG A CA 1
ATOM 1488 C C . ARG A 1 196 ? -4.117 -6.930 16.971 1.00 89.62 196 ARG A C 1
ATOM 1490 O O . ARG A 1 196 ? -4.391 -5.885 16.392 1.00 89.62 196 ARG A O 1
ATOM 1497 N N . ILE A 1 197 ? -4.255 -7.095 18.288 1.00 88.81 197 ILE A N 1
ATOM 1498 C CA . ILE A 1 197 ? -4.769 -6.052 19.187 1.00 88.81 197 ILE A CA 1
ATOM 1499 C C . ILE A 1 197 ? -3.906 -4.793 19.071 1.00 88.81 197 ILE A C 1
ATOM 1501 O O . ILE A 1 197 ? -4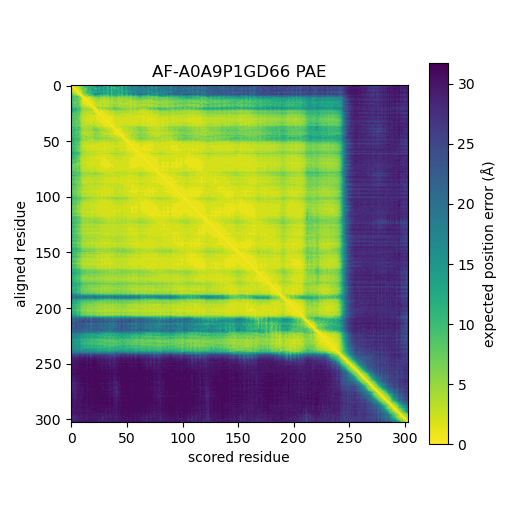.444 -3.708 18.888 1.00 88.81 197 ILE A O 1
ATOM 1505 N N . LEU A 1 198 ? -2.577 -4.932 19.072 1.00 90.19 198 LEU A N 1
ATOM 1506 C CA . LEU A 1 198 ? -1.648 -3.812 18.909 1.00 90.19 198 LEU A CA 1
ATOM 1507 C C . LEU A 1 198 ? -1.786 -3.123 17.544 1.00 90.19 198 LEU A C 1
ATOM 1509 O O . LEU A 1 198 ? -1.750 -1.896 17.476 1.00 90.19 198 LEU A O 1
ATOM 1513 N N . ARG A 1 199 ? -1.939 -3.880 16.451 1.00 92.00 199 ARG A N 1
ATOM 1514 C CA . ARG A 1 199 ? -2.148 -3.321 15.102 1.00 92.00 199 ARG A CA 1
ATOM 1515 C C . ARG A 1 199 ? -3.467 -2.550 15.013 1.00 92.00 199 ARG A C 1
ATOM 1517 O O . ARG A 1 199 ? -3.479 -1.426 14.521 1.00 92.00 199 ARG A O 1
ATOM 1524 N N . VAL A 1 200 ? -4.554 -3.114 15.539 1.00 91.75 200 VAL A N 1
ATOM 1525 C CA . VAL A 1 200 ? -5.871 -2.456 15.578 1.00 91.75 200 VAL A CA 1
ATOM 1526 C C . VAL A 1 200 ? -5.835 -1.216 16.476 1.00 91.75 200 VAL A C 1
ATOM 1528 O O . VAL A 1 200 ? -6.313 -0.161 16.070 1.00 91.75 200 VAL A O 1
ATOM 1531 N N . ALA A 1 201 ? -5.198 -1.299 17.647 1.00 90.88 201 ALA A N 1
ATOM 1532 C CA . ALA A 1 201 ? -5.016 -0.170 18.556 1.00 90.88 201 ALA A CA 1
ATOM 1533 C C . ALA A 1 201 ? -4.265 0.992 17.893 1.00 90.88 201 ALA A C 1
ATOM 1535 O O . ALA A 1 201 ? -4.646 2.142 18.074 1.00 90.88 201 ALA A O 1
ATOM 1536 N N . LYS A 1 202 ? -3.233 0.712 17.083 1.00 91.44 202 LYS A N 1
ATOM 1537 C CA . LYS A 1 202 ? -2.514 1.751 16.323 1.00 91.44 202 LYS A CA 1
ATOM 1538 C C . LYS A 1 202 ? -3.419 2.474 15.325 1.00 91.44 202 LYS A C 1
ATOM 1540 O O . LYS A 1 202 ? -3.319 3.691 15.207 1.00 91.44 202 LYS A O 1
ATOM 1545 N N . VAL A 1 203 ? -4.287 1.744 14.621 1.00 93.00 203 VAL A N 1
ATOM 1546 C CA . VAL A 1 203 ? -5.239 2.342 13.669 1.00 93.00 203 VAL A CA 1
ATOM 1547 C C . VAL A 1 203 ? -6.281 3.180 14.411 1.00 93.00 203 VAL A C 1
ATOM 1549 O O . VAL A 1 203 ? -6.527 4.319 14.028 1.00 93.00 203 VAL A O 1
ATOM 1552 N N . LEU A 1 204 ? -6.841 2.658 15.507 1.00 91.12 204 LEU A N 1
ATOM 1553 C CA . LEU A 1 204 ? -7.802 3.387 16.341 1.00 91.12 204 LEU A CA 1
ATOM 1554 C C . LEU A 1 204 ? -7.190 4.648 16.962 1.00 91.12 204 LEU A C 1
ATOM 1556 O O . LEU A 1 204 ? -7.835 5.689 16.950 1.00 91.12 204 LEU A O 1
ATOM 1560 N N . GLN A 1 205 ? -5.944 4.581 17.441 1.00 89.19 205 GLN A N 1
ATOM 1561 C CA . GLN A 1 205 ? -5.218 5.749 17.942 1.00 89.19 205 GLN A CA 1
ATOM 1562 C C . GLN A 1 205 ? -5.053 6.807 16.847 1.00 89.19 205 GLN A C 1
ATOM 1564 O O . GLN A 1 205 ? -5.370 7.965 17.084 1.00 89.19 205 GLN A O 1
ATOM 1569 N N . ALA A 1 206 ? -4.620 6.410 15.643 1.00 90.19 206 ALA A N 1
ATOM 1570 C CA . ALA A 1 206 ? -4.448 7.341 14.528 1.00 90.19 206 ALA A CA 1
ATOM 1571 C C . ALA A 1 206 ? -5.765 8.049 14.155 1.00 90.19 206 ALA A C 1
ATOM 1573 O O . ALA A 1 206 ? -5.766 9.245 13.888 1.00 90.19 206 ALA A O 1
ATOM 1574 N N . LEU A 1 207 ? -6.896 7.336 14.196 1.00 88.12 207 LEU A N 1
ATOM 1575 C CA . LEU A 1 207 ? -8.223 7.925 13.979 1.00 88.12 207 LEU A CA 1
ATOM 1576 C C . LEU A 1 207 ? -8.642 8.860 15.129 1.00 88.12 207 LEU A C 1
ATOM 1578 O O . LEU A 1 207 ? -9.195 9.934 14.887 1.00 88.12 207 LEU A O 1
ATOM 1582 N N . ALA A 1 208 ? -8.363 8.475 16.377 1.00 85.31 208 ALA A N 1
ATOM 1583 C CA . ALA A 1 208 ? -8.723 9.242 17.568 1.00 85.31 208 ALA A CA 1
ATOM 1584 C C . ALA A 1 208 ? -7.903 10.533 17.734 1.00 85.31 208 ALA A C 1
ATOM 1586 O O . ALA A 1 208 ? -8.425 11.512 18.269 1.00 85.31 208 ALA A O 1
ATOM 1587 N N . ASP A 1 209 ? -6.655 10.563 17.257 1.00 82.44 209 ASP A N 1
ATOM 1588 C CA . ASP A 1 209 ? -5.770 11.733 17.354 1.00 82.44 209 ASP A CA 1
ATOM 1589 C C . ASP A 1 209 ? -6.365 12.974 16.671 1.00 82.44 209 ASP A C 1
ATOM 1591 O O . ASP A 1 209 ? -6.139 14.096 17.128 1.00 82.44 209 ASP A O 1
ATOM 1595 N N . PHE A 1 210 ? -7.173 12.778 15.625 1.00 71.81 210 PHE A N 1
ATOM 1596 C CA . PHE A 1 210 ? -7.760 13.866 14.845 1.00 71.81 210 PHE A CA 1
ATOM 1597 C C . PHE A 1 210 ? -9.288 13.945 14.914 1.00 71.81 210 PHE A C 1
ATOM 1599 O O . PHE A 1 210 ? -9.846 14.948 14.484 1.00 71.81 210 PHE A O 1
ATOM 1606 N N . ASN A 1 211 ? -9.978 12.931 15.450 1.00 69.81 211 ASN A N 1
ATOM 1607 C CA . ASN A 1 211 ? -11.441 12.926 15.524 1.00 69.81 211 ASN A CA 1
ATOM 1608 C C . ASN A 1 211 ? -11.978 12.257 16.806 1.00 69.81 211 ASN A C 1
ATOM 1610 O O . ASN A 1 211 ? -12.673 11.240 16.756 1.00 69.81 211 ASN A O 1
ATOM 1614 N N . ARG A 1 212 ? -11.670 12.841 17.975 1.00 64.75 212 ARG A N 1
ATOM 1615 C CA . ARG A 1 212 ? -12.161 12.340 19.277 1.00 64.75 212 ARG A CA 1
ATOM 1616 C C . ARG A 1 212 ? -13.690 12.292 19.343 1.00 64.75 212 ARG A C 1
ATOM 1618 O O . ARG A 1 212 ? -14.251 11.245 19.636 1.00 64.75 212 ARG A O 1
ATOM 1625 N N . CYS A 1 213 ? -14.366 13.381 18.973 1.00 59.81 213 CYS A N 1
ATOM 1626 C CA . CYS A 1 213 ? -15.828 13.454 19.041 1.00 59.81 213 CYS A CA 1
ATOM 1627 C C . CYS A 1 213 ? -16.523 12.450 18.105 1.00 59.81 213 CYS A C 1
ATOM 1629 O O . CYS A 1 213 ? -17.520 11.846 18.491 1.00 59.81 213 CYS A O 1
ATOM 1631 N N . GLY A 1 214 ? -16.009 12.240 16.888 1.00 63.50 214 GLY A N 1
ATOM 1632 C CA . GLY A 1 214 ? -16.558 11.253 15.955 1.00 63.50 214 GLY A CA 1
ATOM 1633 C C . GLY A 1 214 ? -16.359 9.817 16.437 1.00 63.50 214 GLY A C 1
ATOM 1634 O O . GLY A 1 214 ? -17.258 8.991 16.285 1.00 63.50 214 GLY A O 1
ATOM 1635 N N . MET A 1 215 ? -15.221 9.534 17.078 1.00 67.06 215 MET A N 1
ATOM 1636 C CA . MET A 1 215 ? -14.965 8.244 17.720 1.00 67.06 215 MET A CA 1
ATOM 1637 C C . MET A 1 215 ? -15.904 7.999 18.906 1.00 67.06 215 MET A C 1
ATOM 1639 O O . MET A 1 215 ? -16.474 6.916 18.995 1.00 67.06 215 MET A O 1
ATOM 1643 N N . ASP A 1 216 ? -16.128 8.995 19.765 1.00 63.19 216 ASP A N 1
ATOM 1644 C CA . ASP A 1 216 ? -17.000 8.865 20.941 1.00 63.19 216 ASP A CA 1
ATOM 1645 C C . ASP A 1 216 ? -18.468 8.635 20.555 1.00 63.19 216 ASP A C 1
ATOM 1647 O O . ASP A 1 216 ? -19.129 7.760 21.118 1.00 63.19 216 ASP A O 1
ATOM 1651 N N . VAL A 1 217 ? -18.969 9.359 19.546 1.00 65.06 217 VAL A N 1
ATOM 1652 C CA . VAL A 1 217 ? -20.329 9.166 19.008 1.00 65.06 217 VAL A CA 1
ATOM 1653 C C . VAL A 1 217 ? -20.483 7.774 18.395 1.00 65.06 217 VAL A C 1
ATOM 1655 O O . VAL A 1 217 ? -21.489 7.096 18.611 1.00 65.06 217 VAL A O 1
ATOM 1658 N N . ALA A 1 218 ? -19.485 7.326 17.634 1.00 63.38 218 ALA A N 1
ATOM 1659 C CA . ALA A 1 218 ? -19.534 6.041 16.952 1.00 63.38 218 ALA A CA 1
ATOM 1660 C C . ALA A 1 218 ? -19.289 4.847 17.905 1.00 63.38 218 ALA A C 1
ATOM 1662 O O . ALA A 1 218 ? -19.733 3.731 17.627 1.00 63.38 218 ALA A O 1
ATOM 1663 N N . LEU A 1 219 ? -18.658 5.081 19.061 1.00 68.62 219 LEU A N 1
ATOM 1664 C CA . LEU A 1 219 ? -18.487 4.134 20.167 1.00 68.62 219 LEU A CA 1
ATOM 1665 C C . LEU A 1 219 ? -19.561 4.302 21.252 1.00 68.62 219 LEU A C 1
ATOM 1667 O O . LEU A 1 219 ? -19.275 4.139 22.433 1.00 68.62 219 LEU A O 1
ATOM 1671 N N . SER A 1 220 ? -20.811 4.566 20.877 1.00 67.56 220 SER A N 1
ATOM 1672 C CA . SER A 1 220 ? -21.911 4.782 21.831 1.00 67.56 220 SER A CA 1
ATOM 1673 C C . SER A 1 220 ? -22.158 3.628 22.822 1.00 67.56 220 SER A C 1
ATOM 1675 O O . SER A 1 220 ? -22.828 3.818 23.834 1.00 67.56 220 SER A O 1
ATOM 1677 N N . GLN A 1 221 ? -21.621 2.430 22.565 1.00 71.81 221 GLN A N 1
ATOM 1678 C CA . GLN A 1 221 ? -21.658 1.308 23.504 1.00 71.81 221 GLN A CA 1
ATOM 1679 C C . GLN A 1 221 ? -20.446 1.309 24.448 1.00 71.81 221 GLN A C 1
ATOM 1681 O O . GLN A 1 221 ? -19.310 1.134 24.000 1.00 71.81 221 GLN A O 1
ATOM 1686 N N . GLU A 1 222 ? -20.707 1.348 25.757 1.00 67.81 222 GLU A N 1
ATOM 1687 C CA . GLU A 1 222 ? -19.694 1.334 26.827 1.00 67.81 222 GLU A CA 1
ATOM 1688 C C . GLU A 1 222 ? -18.708 0.155 26.704 1.00 67.81 222 GLU A C 1
ATOM 1690 O O . GLU A 1 222 ? -17.498 0.320 26.844 1.00 67.81 222 GLU A O 1
ATOM 1695 N N . SER A 1 223 ? -19.186 -1.035 26.319 1.00 72.81 223 SER A N 1
ATOM 1696 C CA . SER A 1 223 ? -18.321 -2.207 26.114 1.00 72.81 223 SER A CA 1
ATOM 1697 C C . SER A 1 223 ? -17.294 -2.013 24.990 1.00 72.81 223 SER A C 1
ATOM 1699 O O . SER A 1 223 ? -16.192 -2.552 25.053 1.00 72.81 223 SER A O 1
ATOM 1701 N N . SER A 1 224 ? -17.635 -1.255 23.943 1.00 76.25 224 SER A N 1
ATOM 1702 C CA . SER A 1 224 ? -16.718 -0.971 22.831 1.00 76.25 224 SER A CA 1
ATOM 1703 C C . SER A 1 224 ? -15.672 0.075 23.228 1.00 76.25 224 SER A C 1
ATOM 1705 O O . SER A 1 224 ? -14.510 -0.058 22.845 1.00 76.25 224 SER A O 1
ATOM 1707 N N . GLN A 1 225 ? -16.056 1.055 24.055 1.00 78.50 225 GLN A N 1
ATOM 1708 C CA . GLN A 1 225 ? -15.130 2.024 24.651 1.00 78.50 225 GLN A CA 1
ATOM 1709 C C . GLN A 1 225 ? -14.126 1.337 25.583 1.00 78.50 225 GLN A C 1
ATOM 1711 O O . GLN A 1 225 ? -12.923 1.556 25.459 1.00 78.50 225 GLN A O 1
ATOM 1716 N N . GLN A 1 226 ? -14.589 0.440 26.459 1.00 80.69 226 GLN A N 1
ATOM 1717 C CA . GLN A 1 226 ? -13.720 -0.325 27.363 1.00 80.69 226 GLN A CA 1
ATOM 1718 C C . GLN A 1 226 ? -12.692 -1.176 26.600 1.00 80.69 226 GLN A C 1
ATOM 1720 O O . GLN A 1 226 ? -11.511 -1.181 26.951 1.00 80.69 226 GLN A O 1
ATOM 1725 N N . LEU A 1 227 ? -13.110 -1.858 25.526 1.00 82.12 227 LEU A N 1
ATOM 1726 C CA . LEU A 1 227 ? -12.202 -2.635 24.672 1.00 82.12 227 LEU A CA 1
ATOM 1727 C C . LEU A 1 227 ? -11.147 -1.758 23.997 1.00 82.12 227 LEU A C 1
ATOM 1729 O O . LEU A 1 227 ? -9.979 -2.144 23.934 1.00 82.12 227 LEU A O 1
ATOM 1733 N N . MET A 1 228 ? -11.542 -0.578 23.515 1.00 81.75 228 MET A N 1
ATOM 1734 C CA . MET A 1 228 ? -10.606 0.384 22.946 1.00 81.75 228 MET A CA 1
ATOM 1735 C C . MET A 1 228 ? -9.606 0.865 24.002 1.00 81.75 228 MET A C 1
ATOM 1737 O O . MET A 1 228 ? -8.404 0.790 23.759 1.00 81.75 228 MET A O 1
ATOM 1741 N N . HIS A 1 229 ? -10.068 1.288 25.182 1.00 84.12 229 HIS A N 1
ATOM 1742 C CA . HIS A 1 229 ? -9.189 1.714 26.274 1.00 84.12 229 HIS A CA 1
ATOM 1743 C C . HIS A 1 229 ? -8.193 0.622 26.670 1.00 84.12 229 HIS A C 1
ATOM 1745 O O . HIS A 1 229 ? -7.001 0.895 26.801 1.00 84.12 229 HIS A O 1
ATOM 1751 N N . HIS A 1 230 ? -8.644 -0.629 26.785 1.00 85.75 230 HIS A N 1
ATOM 1752 C CA . HIS A 1 230 ? -7.754 -1.753 27.060 1.00 85.75 230 HIS A CA 1
ATOM 1753 C C . HIS A 1 230 ? -6.700 -1.943 25.955 1.00 85.75 230 HIS A C 1
ATOM 1755 O O . HIS A 1 230 ? -5.513 -2.088 26.249 1.00 85.75 230 HIS A O 1
ATOM 1761 N N . ALA A 1 231 ? -7.106 -1.893 24.683 1.00 85.62 231 ALA A N 1
ATOM 1762 C CA . ALA A 1 231 ? -6.197 -2.034 23.548 1.00 85.62 231 ALA A CA 1
ATOM 1763 C C . ALA A 1 231 ? -5.160 -0.893 23.473 1.00 85.62 231 ALA A C 1
ATOM 1765 O O . ALA A 1 231 ? -3.989 -1.142 23.175 1.00 85.62 231 ALA A O 1
ATOM 1766 N N . LEU A 1 232 ? -5.564 0.344 23.782 1.00 86.25 232 LEU A N 1
ATOM 1767 C CA . LEU A 1 232 ? -4.673 1.507 23.844 1.00 86.25 232 LEU A CA 1
ATOM 1768 C C . LEU A 1 232 ? -3.688 1.415 25.017 1.00 86.25 232 LEU A C 1
ATOM 1770 O O . LEU A 1 232 ? -2.499 1.676 24.829 1.00 86.25 232 LEU A O 1
ATOM 1774 N N . ASN A 1 233 ? -4.138 0.955 26.188 1.00 87.12 233 ASN A N 1
ATOM 1775 C CA . ASN A 1 233 ? -3.261 0.710 27.335 1.00 87.12 233 ASN A CA 1
ATOM 1776 C C . ASN A 1 233 ? -2.198 -0.349 27.007 1.00 87.12 233 ASN A C 1
ATOM 1778 O O . ASN A 1 233 ? -1.010 -0.122 27.236 1.00 87.12 233 ASN A O 1
ATOM 1782 N N . LEU A 1 234 ? -2.589 -1.464 26.376 1.00 85.81 234 LEU A N 1
ATOM 1783 C CA . LEU A 1 234 ? -1.643 -2.485 25.906 1.00 85.81 234 LEU A CA 1
ATOM 1784 C C . LEU A 1 234 ? -0.626 -1.918 24.905 1.00 85.81 234 LEU A C 1
ATOM 1786 O O . LEU A 1 234 ? 0.556 -2.268 24.949 1.00 85.81 234 LEU A O 1
ATOM 1790 N N . LEU A 1 235 ? -1.057 -1.027 24.007 1.00 86.00 235 LEU A N 1
ATOM 1791 C CA . LEU A 1 235 ? -0.158 -0.346 23.077 1.00 86.00 235 LEU A CA 1
ATOM 1792 C C . LEU A 1 235 ? 0.837 0.567 23.807 1.00 86.00 235 LEU A C 1
ATOM 1794 O O . LEU A 1 235 ? 2.017 0.587 23.448 1.00 86.00 235 LEU A O 1
ATOM 1798 N N . GLN A 1 236 ? 0.390 1.298 24.828 1.00 86.44 236 GLN A N 1
ATOM 1799 C CA . GLN A 1 236 ? 1.244 2.161 25.644 1.00 86.44 236 GLN A CA 1
ATOM 1800 C C . GLN A 1 236 ? 2.269 1.351 26.446 1.00 86.44 236 GLN A C 1
ATOM 1802 O O . GLN A 1 236 ? 3.453 1.689 26.431 1.00 86.44 236 GLN A O 1
ATOM 1807 N N . GLU A 1 237 ? 1.856 0.245 27.067 1.00 85.94 237 GLU A N 1
ATOM 1808 C CA . GLU A 1 237 ? 2.763 -0.687 27.747 1.00 85.94 237 GLU A CA 1
ATOM 1809 C C . GLU A 1 237 ? 3.793 -1.299 26.793 1.00 85.94 237 GLU A C 1
ATOM 1811 O O . GLU A 1 237 ? 4.970 -1.440 27.125 1.00 85.94 237 GLU A O 1
ATOM 1816 N N . HIS A 1 238 ? 3.369 -1.666 25.583 1.00 86.31 238 HIS A N 1
ATOM 1817 C CA . HIS A 1 238 ? 4.281 -2.195 24.578 1.00 86.31 238 HIS A CA 1
ATOM 1818 C C . HIS A 1 238 ? 5.280 -1.127 24.104 1.00 86.31 238 HIS A C 1
ATOM 1820 O O . HIS A 1 238 ? 6.429 -1.451 23.810 1.00 86.31 238 HIS A O 1
ATOM 1826 N N . ARG A 1 239 ? 4.883 0.151 24.030 1.00 82.56 239 ARG A N 1
ATOM 1827 C CA . ARG A 1 239 ? 5.801 1.262 23.723 1.00 82.56 239 ARG A CA 1
ATOM 1828 C C . ARG A 1 239 ? 6.794 1.512 24.859 1.00 82.56 239 ARG A C 1
ATOM 1830 O O . ARG A 1 239 ? 7.972 1.692 24.575 1.00 82.56 239 ARG A O 1
ATOM 1837 N N . SER A 1 240 ? 6.353 1.489 26.118 1.00 81.38 240 SER A N 1
ATOM 1838 C CA . SER A 1 240 ? 7.225 1.752 27.272 1.00 81.38 240 SER A CA 1
ATOM 1839 C C . SER A 1 240 ? 8.273 0.658 27.488 1.00 81.38 240 SER A C 1
ATOM 1841 O O . SER A 1 240 ? 9.426 0.972 27.768 1.00 81.38 240 SER A O 1
ATOM 1843 N N . LYS A 1 241 ? 7.918 -0.617 27.274 1.00 77.88 241 LYS A N 1
ATOM 1844 C CA . LYS A 1 241 ? 8.854 -1.758 27.355 1.00 77.88 241 LYS A CA 1
ATOM 1845 C C . LYS A 1 241 ? 9.901 -1.781 26.233 1.00 77.88 241 LYS A C 1
ATOM 1847 O O . LYS A 1 241 ? 10.942 -2.403 26.399 1.00 77.88 241 LYS A O 1
ATOM 1852 N N . ASN A 1 242 ? 9.628 -1.113 25.111 1.00 67.44 242 ASN A N 1
ATOM 1853 C CA . ASN A 1 242 ? 10.506 -1.058 23.937 1.00 67.44 242 ASN A CA 1
ATOM 1854 C C . ASN A 1 242 ? 11.174 0.314 23.740 1.00 67.44 242 ASN A C 1
ATOM 1856 O O . ASN A 1 242 ? 11.752 0.567 22.681 1.00 67.44 242 ASN A O 1
ATOM 1860 N N . LEU A 1 243 ? 11.102 1.211 24.731 1.00 50.00 243 LEU A N 1
ATOM 1861 C CA . LEU A 1 243 ? 11.925 2.417 24.719 1.00 50.00 243 LEU A CA 1
ATOM 1862 C C . LEU A 1 243 ? 13.400 1.989 24.801 1.00 50.00 243 LEU A C 1
ATOM 1864 O O . LEU A 1 243 ? 13.727 1.154 25.649 1.00 50.00 243 LEU A O 1
ATOM 1868 N N . PRO A 1 244 ? 14.306 2.545 23.974 1.00 46.78 244 PRO A N 1
ATOM 1869 C CA . PRO A 1 244 ? 15.726 2.354 24.207 1.00 46.78 244 PRO A CA 1
ATOM 1870 C C . PRO A 1 244 ? 16.011 2.831 25.628 1.00 46.78 244 PRO A C 1
ATOM 1872 O O . PRO A 1 244 ? 15.670 3.966 25.973 1.00 46.78 244 PRO A O 1
ATOM 1875 N N . THR A 1 245 ? 16.606 1.972 26.456 1.00 43.72 245 THR A N 1
ATOM 1876 C CA . THR A 1 245 ? 17.144 2.383 27.751 1.00 43.72 245 THR A CA 1
ATOM 1877 C C . THR A 1 245 ? 17.960 3.648 27.503 1.00 43.72 245 THR A C 1
ATOM 1879 O O . THR A 1 245 ? 18.836 3.620 26.626 1.00 43.72 245 THR A O 1
ATOM 1882 N N . PRO A 1 246 ? 17.688 4.771 28.194 1.00 38.72 246 PRO A N 1
ATOM 1883 C CA . PRO A 1 246 ? 18.564 5.917 28.078 1.00 38.72 246 PRO A CA 1
ATOM 1884 C C . PRO A 1 246 ? 19.958 5.410 28.428 1.00 38.72 246 PRO A C 1
ATOM 1886 O O . PRO A 1 246 ? 20.171 4.865 29.512 1.00 38.72 246 PRO A O 1
ATOM 1889 N N . ARG A 1 247 ? 20.900 5.512 27.480 1.00 35.97 247 ARG A N 1
ATOM 1890 C CA . ARG A 1 247 ? 22.317 5.404 27.812 1.00 35.97 247 ARG A CA 1
ATOM 1891 C C . ARG A 1 247 ? 22.545 6.505 28.830 1.00 35.97 247 ARG A C 1
ATOM 1893 O O . ARG A 1 247 ? 22.647 7.671 28.457 1.00 35.97 247 ARG A O 1
ATOM 1900 N N . PHE A 1 248 ? 22.546 6.139 30.106 1.00 37.59 248 PHE A N 1
ATOM 1901 C CA . PHE A 1 248 ? 23.078 6.985 31.149 1.00 37.59 248 PHE A CA 1
ATOM 1902 C C . PHE A 1 248 ? 24.512 7.273 30.716 1.00 37.59 248 PHE A C 1
ATOM 1904 O O . PHE A 1 248 ? 25.373 6.395 30.757 1.00 37.59 248 PHE A O 1
ATOM 1911 N N . LEU A 1 249 ? 24.749 8.483 30.208 1.00 35.47 249 LEU A N 1
ATOM 1912 C CA . LEU A 1 249 ? 26.087 9.043 30.252 1.00 35.47 249 LEU A CA 1
ATOM 1913 C C . LEU A 1 249 ? 26.480 8.958 31.730 1.00 35.47 249 LEU A C 1
ATOM 1915 O O . LEU A 1 249 ? 25.714 9.460 32.561 1.00 35.47 249 LEU A O 1
ATOM 1919 N N . PRO A 1 250 ? 27.568 8.255 32.085 1.00 33.28 250 PRO A N 1
ATOM 1920 C CA . PRO A 1 250 ? 27.974 8.183 33.473 1.00 33.28 250 PRO A CA 1
ATOM 1921 C C . PRO A 1 250 ? 28.140 9.617 33.965 1.00 33.28 250 PRO A C 1
ATOM 1923 O O . PRO A 1 250 ? 28.781 10.440 33.306 1.00 33.28 250 PRO A O 1
ATOM 1926 N N . ALA A 1 251 ? 27.477 9.919 35.080 1.00 36.16 251 ALA A N 1
ATOM 1927 C CA . ALA A 1 251 ? 27.622 11.189 35.759 1.00 36.16 251 ALA A CA 1
ATOM 1928 C C . ALA A 1 251 ? 29.121 11.449 35.938 1.00 36.16 251 ALA A C 1
ATOM 1930 O O . ALA A 1 251 ? 29.833 10.609 36.492 1.00 36.16 251 ALA A O 1
ATOM 1931 N N . ILE A 1 252 ? 29.601 12.583 35.426 1.00 36.25 252 ILE A N 1
ATOM 1932 C CA . ILE A 1 252 ? 30.950 13.067 35.704 1.00 36.25 252 ILE A CA 1
ATOM 1933 C C . ILE A 1 252 ? 30.967 13.364 37.203 1.00 36.25 252 ILE A C 1
ATOM 1935 O O . ILE A 1 252 ? 30.491 14.404 37.654 1.00 36.25 252 ILE A O 1
ATOM 1939 N N . GLY A 1 253 ? 31.421 12.380 37.976 1.00 32.19 253 GLY A N 1
ATOM 1940 C CA . GLY A 1 253 ? 31.681 12.523 39.393 1.00 32.19 253 GLY A CA 1
ATOM 1941 C C . GLY A 1 253 ? 32.815 13.518 39.568 1.00 32.19 253 GLY A C 1
ATOM 1942 O O . GLY A 1 253 ? 33.925 13.296 39.090 1.00 32.19 253 GLY A O 1
ATOM 1943 N N . ALA A 1 254 ? 32.520 14.624 40.243 1.00 38.03 254 ALA A N 1
A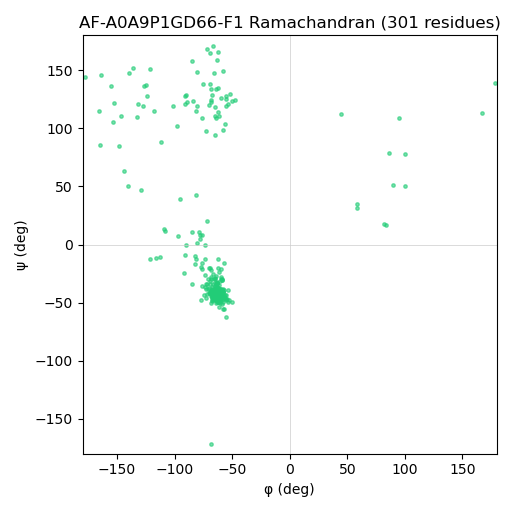TOM 1944 C CA . ALA A 1 254 ? 33.539 15.436 40.876 1.00 38.03 254 ALA A CA 1
ATOM 1945 C C . ALA A 1 254 ? 34.228 14.568 41.942 1.00 38.03 254 ALA A C 1
ATOM 1947 O O . ALA A 1 254 ? 33.593 14.141 42.905 1.00 38.03 254 ALA A O 1
ATOM 1948 N N . GLY A 1 255 ? 35.507 14.277 41.737 1.00 30.75 255 GLY A N 1
ATOM 1949 C CA . GLY A 1 255 ? 36.335 13.509 42.658 1.00 30.75 255 GLY A CA 1
ATOM 1950 C C . GLY A 1 255 ? 37.795 13.682 42.272 1.00 30.75 255 GLY A C 1
ATOM 1951 O O . GLY A 1 255 ? 38.186 13.336 41.162 1.00 30.75 255 GLY A O 1
ATOM 1952 N N . ASN A 1 256 ? 38.545 14.306 43.171 1.00 30.19 256 ASN A N 1
ATOM 1953 C CA . ASN A 1 256 ? 39.945 14.669 43.025 1.00 30.19 256 ASN A CA 1
ATOM 1954 C C . ASN A 1 256 ? 40.883 13.445 43.010 1.00 30.19 256 ASN A C 1
ATOM 1956 O O . ASN A 1 256 ? 40.527 12.368 43.482 1.00 30.19 256 ASN A O 1
ATOM 1960 N N . ASP A 1 257 ? 42.105 13.730 42.555 1.00 28.81 257 ASP A N 1
ATOM 1961 C CA . ASP A 1 257 ? 43.384 13.069 42.846 1.00 28.81 257 ASP A CA 1
ATOM 1962 C C . ASP A 1 257 ? 43.929 11.975 41.901 1.00 28.81 257 ASP A C 1
ATOM 1964 O O . ASP A 1 257 ? 43.457 10.848 41.803 1.00 28.81 257 ASP A O 1
ATOM 1968 N N . GLU A 1 258 ? 44.998 12.412 41.218 1.00 28.45 258 GLU A N 1
ATOM 1969 C CA . GLU A 1 258 ? 46.293 11.764 40.973 1.00 28.45 258 GLU A CA 1
ATOM 1970 C C . GLU A 1 258 ? 46.342 10.284 40.563 1.00 28.45 258 GLU A C 1
ATOM 1972 O O . GLU A 1 258 ? 46.214 9.379 41.380 1.00 28.45 258 GLU A O 1
ATOM 1977 N N . SER A 1 259 ? 46.768 10.022 39.321 1.00 28.58 259 SER A N 1
ATOM 1978 C CA . SER A 1 259 ? 48.106 9.450 39.054 1.00 28.58 259 SER A CA 1
ATOM 1979 C C . SER A 1 259 ? 48.356 9.192 37.561 1.00 28.58 259 SER A C 1
ATOM 1981 O O . SER A 1 259 ? 47.501 8.747 36.798 1.00 28.58 259 SER A O 1
ATOM 1983 N N . PHE A 1 260 ? 49.581 9.518 37.148 1.00 26.75 260 PHE A N 1
ATOM 1984 C CA . PHE A 1 260 ? 50.165 9.282 35.833 1.00 26.75 260 PHE A CA 1
ATOM 1985 C C . PHE A 1 260 ? 50.273 7.785 35.502 1.00 26.75 260 PHE A C 1
ATOM 1987 O O . PHE A 1 260 ? 50.862 7.033 36.272 1.00 26.75 260 PHE A O 1
ATOM 1994 N N . ALA A 1 261 ? 49.884 7.392 34.286 1.00 29.09 261 ALA A N 1
ATOM 1995 C CA . ALA A 1 261 ? 50.554 6.309 33.565 1.00 29.09 261 ALA A CA 1
ATOM 1996 C C . ALA A 1 261 ? 50.394 6.483 32.046 1.00 29.09 261 ALA A C 1
ATOM 1998 O O . ALA A 1 261 ? 49.342 6.266 31.452 1.00 29.09 261 ALA A O 1
ATOM 1999 N N . THR A 1 262 ? 51.490 6.897 31.422 1.00 26.73 262 THR A N 1
ATOM 2000 C CA . THR A 1 262 ? 51.741 6.913 29.982 1.00 26.73 262 THR A CA 1
ATOM 2001 C C . THR A 1 262 ? 51.661 5.515 29.367 1.00 26.73 262 THR A C 1
ATOM 2003 O O . THR A 1 262 ? 52.451 4.650 29.735 1.00 26.73 262 THR A O 1
ATOM 2006 N N . VAL A 1 263 ? 50.838 5.334 28.329 1.00 27.16 263 VAL A N 1
ATOM 2007 C CA . VAL A 1 263 ? 51.091 4.346 27.266 1.00 27.16 263 VAL A CA 1
ATOM 2008 C C . VAL A 1 263 ? 50.897 5.032 25.915 1.00 27.16 263 VAL A C 1
ATOM 2010 O O . VAL A 1 263 ? 49.852 5.599 25.615 1.00 27.16 263 VAL A O 1
ATOM 2013 N N . LYS A 1 264 ? 51.968 5.016 25.126 1.00 27.47 264 LYS A N 1
ATOM 2014 C CA . LYS A 1 264 ? 52.157 5.695 23.844 1.00 27.47 264 LYS A CA 1
ATOM 2015 C C . LYS A 1 264 ? 52.369 4.616 22.784 1.00 27.47 264 LYS A C 1
ATOM 2017 O O . LYS A 1 264 ? 53.386 3.955 22.897 1.00 27.47 264 LYS A O 1
ATOM 2022 N N . MET A 1 265 ? 51.469 4.463 21.806 1.00 26.22 265 MET A N 1
ATOM 2023 C CA . MET A 1 265 ? 51.628 3.873 20.447 1.00 26.22 265 MET A CA 1
ATOM 2024 C C . MET A 1 265 ? 50.259 4.021 19.740 1.00 26.22 265 MET A C 1
ATOM 2026 O O . MET A 1 265 ? 49.251 3.857 20.411 1.00 26.22 265 MET A O 1
ATOM 2030 N N . ALA A 1 266 ? 50.044 4.274 18.449 1.00 26.05 266 ALA A N 1
ATOM 2031 C CA . ALA A 1 266 ? 50.781 4.757 17.283 1.00 26.05 266 ALA A CA 1
ATOM 2032 C C . ALA A 1 266 ? 49.684 5.141 16.243 1.00 26.05 266 ALA A C 1
ATOM 2034 O O . ALA A 1 266 ? 48.623 4.520 16.227 1.00 26.05 266 ALA A O 1
ATOM 2035 N N . SER A 1 267 ? 49.892 6.176 15.420 1.00 28.48 267 SER A N 1
ATOM 2036 C CA . SER A 1 267 ? 48.925 6.698 14.423 1.00 28.48 267 SER A CA 1
ATOM 2037 C C . SER A 1 267 ? 48.642 5.712 13.255 1.00 28.48 267 SER A C 1
ATOM 2039 O O . SER A 1 267 ? 49.379 4.736 13.123 1.00 28.48 267 SER A O 1
ATOM 2041 N N . PRO A 1 268 ? 47.649 5.954 12.362 1.00 29.39 268 PRO A N 1
ATOM 2042 C CA . PRO A 1 268 ? 47.823 6.967 11.312 1.00 29.39 268 PRO A CA 1
ATOM 2043 C C . PRO A 1 268 ? 46.599 7.851 11.024 1.00 29.39 268 PRO A C 1
ATOM 2045 O O . PRO A 1 268 ? 45.440 7.454 11.091 1.00 29.39 268 PRO A O 1
ATOM 2048 N N . GLN A 1 269 ? 46.924 9.084 10.648 1.00 27.36 269 GLN A N 1
ATOM 2049 C CA . GLN A 1 269 ? 46.025 10.085 10.099 1.00 27.36 269 GLN A CA 1
ATOM 2050 C C . GLN A 1 269 ? 45.574 9.684 8.687 1.00 27.36 269 GLN A C 1
ATOM 2052 O O . GLN A 1 269 ? 46.408 9.313 7.865 1.00 27.36 269 GLN A O 1
ATOM 2057 N N . VAL A 1 270 ? 44.289 9.872 8.376 1.00 28.52 270 VAL A N 1
ATOM 2058 C CA . VAL A 1 270 ? 43.843 10.139 7.003 1.00 28.52 270 VAL A CA 1
ATOM 2059 C C . VAL A 1 270 ? 43.064 11.450 6.999 1.00 28.52 270 VAL A C 1
ATOM 2061 O O . VAL A 1 270 ? 42.184 11.708 7.816 1.00 28.52 270 VAL A O 1
ATOM 2064 N N . MET A 1 271 ? 43.510 12.301 6.090 1.00 26.83 271 MET A N 1
ATOM 2065 C CA . MET A 1 271 ? 43.253 13.719 5.919 1.00 26.83 271 MET A CA 1
ATOM 2066 C C . MET A 1 271 ? 41.948 13.928 5.134 1.00 26.83 271 MET A C 1
ATOM 2068 O O . MET A 1 271 ? 41.838 13.438 4.015 1.00 26.83 271 MET A O 1
ATOM 2072 N N . ILE A 1 272 ? 40.975 14.672 5.674 1.00 29.91 272 ILE A N 1
ATOM 2073 C CA . ILE A 1 272 ? 39.813 15.154 4.901 1.00 29.91 272 ILE A CA 1
ATOM 2074 C C . ILE A 1 272 ? 40.052 16.633 4.538 1.00 29.91 272 ILE A C 1
ATOM 2076 O O . ILE A 1 272 ? 40.187 17.460 5.448 1.00 29.91 272 ILE A O 1
ATOM 2080 N N . PRO A 1 273 ? 40.119 17.008 3.244 1.00 30.83 273 PRO A N 1
ATOM 2081 C CA . PRO A 1 273 ? 40.368 18.386 2.824 1.00 30.83 273 PRO A CA 1
ATOM 2082 C C . PRO A 1 273 ? 39.213 19.340 3.167 1.00 30.83 273 PRO A C 1
ATOM 2084 O O . PRO A 1 273 ? 38.059 19.129 2.797 1.00 30.83 273 PRO A O 1
ATOM 2087 N N . ARG A 1 274 ? 39.550 20.459 3.821 1.00 32.56 274 ARG A N 1
ATOM 2088 C CA . ARG A 1 274 ? 38.664 21.609 4.049 1.00 32.56 274 ARG A CA 1
ATOM 2089 C C . ARG A 1 274 ? 38.447 22.388 2.749 1.00 32.56 274 ARG A C 1
ATOM 2091 O O . ARG A 1 274 ? 39.234 23.272 2.428 1.00 32.56 274 ARG A O 1
ATOM 2098 N N . SER A 1 275 ? 37.345 22.153 2.044 1.00 29.84 275 SER A N 1
ATOM 2099 C CA . SER A 1 275 ? 36.753 23.183 1.179 1.00 29.84 275 SER A CA 1
ATOM 2100 C C . SER A 1 275 ? 35.258 22.925 0.968 1.00 29.84 275 SER A C 1
ATOM 2102 O O . SER A 1 275 ? 34.855 21.794 0.736 1.00 29.84 275 SER A O 1
ATOM 2104 N N . LYS A 1 276 ? 34.456 23.998 1.051 1.00 30.83 276 LYS A N 1
ATOM 2105 C CA . LYS A 1 276 ? 32.974 24.069 1.008 1.00 30.83 276 LYS A CA 1
ATOM 2106 C C . LYS A 1 276 ? 32.222 23.952 2.350 1.00 30.83 276 LYS A C 1
ATOM 2108 O O . LYS A 1 276 ? 31.215 23.272 2.460 1.00 30.83 276 LYS A O 1
ATOM 2113 N N . MET A 1 277 ? 32.623 24.759 3.336 1.00 32.00 277 MET A N 1
ATOM 2114 C CA . MET A 1 277 ? 31.680 25.376 4.285 1.00 32.00 277 MET A CA 1
ATOM 2115 C C . MET A 1 277 ? 31.662 26.888 4.025 1.00 32.00 277 MET A C 1
ATOM 2117 O O . MET A 1 277 ? 32.447 27.649 4.586 1.00 32.00 277 MET A O 1
ATOM 2121 N N . LYS A 1 278 ? 30.794 27.328 3.114 1.00 31.44 278 LYS A N 1
ATOM 2122 C CA . LYS A 1 278 ? 30.373 28.728 2.987 1.00 31.44 278 LYS A CA 1
ATOM 2123 C C . LYS A 1 278 ? 28.846 28.737 3.035 1.00 31.44 278 LYS A C 1
ATOM 2125 O O . LYS A 1 278 ? 28.229 27.913 2.374 1.00 31.44 278 LYS A O 1
ATOM 2130 N N . ASN A 1 279 ? 28.300 29.686 3.797 1.00 33.12 279 ASN A N 1
ATOM 2131 C CA . ASN A 1 279 ? 26.879 30.048 3.950 1.00 33.12 279 ASN A CA 1
ATOM 2132 C C . ASN A 1 279 ? 26.115 29.521 5.176 1.00 33.12 279 ASN A C 1
ATOM 2134 O O . ASN A 1 279 ? 24.973 29.099 5.063 1.00 33.12 279 ASN A O 1
ATOM 2138 N N . ALA A 1 280 ? 26.679 29.697 6.373 1.00 29.45 280 ALA A N 1
ATOM 2139 C CA . ALA A 1 280 ? 25.872 29.767 7.599 1.00 29.45 280 ALA A CA 1
ATOM 2140 C C . ALA A 1 280 ? 26.404 30.825 8.580 1.00 29.45 280 ALA A C 1
ATOM 2142 O O . ALA A 1 280 ? 26.643 30.547 9.748 1.00 29.45 280 ALA A O 1
ATOM 2143 N N . ARG A 1 281 ? 26.632 32.053 8.095 1.00 29.33 281 ARG A N 1
ATOM 2144 C CA . ARG A 1 281 ? 26.761 33.250 8.942 1.00 29.33 281 ARG A CA 1
ATOM 2145 C C . ARG A 1 281 ? 26.243 34.471 8.194 1.00 29.33 281 ARG A C 1
ATOM 2147 O O . ARG A 1 281 ? 27.013 35.210 7.587 1.00 29.33 281 ARG A O 1
ATOM 2154 N N . LYS A 1 282 ? 24.932 34.691 8.252 1.00 29.14 282 LYS A N 1
ATOM 2155 C CA . LYS A 1 282 ? 24.376 36.038 8.145 1.00 29.14 282 LYS A CA 1
ATOM 2156 C C . LYS A 1 282 ? 23.037 36.110 8.881 1.00 29.14 282 LYS A C 1
ATOM 2158 O O . LYS A 1 282 ? 22.097 35.417 8.526 1.00 29.14 282 LYS A O 1
ATOM 2163 N N . ILE A 1 283 ? 23.017 37.033 9.844 1.00 30.16 283 ILE A N 1
ATOM 2164 C CA . ILE A 1 283 ? 21.857 37.755 10.382 1.00 30.16 283 ILE A CA 1
ATOM 2165 C C . ILE A 1 283 ? 21.089 37.045 11.511 1.00 30.16 283 ILE A C 1
ATOM 2167 O O . ILE A 1 283 ? 19.994 36.522 11.347 1.00 30.16 283 ILE A O 1
ATOM 2171 N N . ILE A 1 284 ? 21.682 37.140 12.705 1.00 29.70 284 ILE A N 1
ATOM 2172 C CA . ILE A 1 284 ? 20.963 37.373 13.962 1.00 29.70 284 ILE A CA 1
ATOM 2173 C C . ILE A 1 284 ? 20.591 38.857 13.962 1.00 29.70 284 ILE A C 1
ATOM 2175 O O . ILE A 1 284 ? 21.490 39.684 14.099 1.00 29.70 284 ILE A O 1
ATOM 2179 N N . GLN A 1 285 ? 19.310 39.191 13.790 1.00 28.97 285 GLN A N 1
ATOM 2180 C CA . GLN A 1 285 ? 18.763 40.492 14.185 1.00 28.97 285 GLN A CA 1
ATOM 2181 C C . GLN A 1 285 ? 17.232 40.463 14.215 1.00 28.97 285 GLN A C 1
ATOM 2183 O O . GLN A 1 285 ? 16.601 40.867 13.251 1.00 28.97 285 GLN A O 1
ATOM 2188 N N . LEU A 1 286 ? 16.634 40.032 15.326 1.00 29.78 286 LEU A N 1
ATOM 2189 C CA . LEU A 1 286 ? 15.311 40.504 15.742 1.00 29.78 286 LEU A CA 1
ATOM 2190 C C . LEU A 1 286 ? 15.290 40.539 17.272 1.00 29.78 286 LEU A C 1
ATOM 2192 O O . LEU A 1 286 ? 15.381 39.507 17.933 1.00 29.78 286 LEU A O 1
ATOM 2196 N N . GLY A 1 287 ? 15.260 41.757 17.813 1.00 35.31 287 GLY A N 1
ATOM 2197 C CA . GLY A 1 287 ? 15.150 42.015 19.239 1.00 35.31 287 GLY A CA 1
ATOM 2198 C C . GLY A 1 287 ? 13.774 41.620 19.761 1.00 35.31 287 GLY A C 1
ATOM 2199 O O . GLY A 1 287 ? 12.754 41.976 19.173 1.00 35.31 287 GLY A O 1
ATOM 2200 N N . LEU A 1 288 ? 13.764 40.910 20.884 1.00 32.00 288 LEU A N 1
ATOM 2201 C CA . LEU A 1 288 ? 12.596 40.760 21.738 1.00 32.00 288 LEU A CA 1
ATOM 2202 C C . LEU A 1 288 ? 13.013 41.133 23.162 1.00 32.00 288 LEU A C 1
ATOM 2204 O O . LEU A 1 288 ? 13.943 40.569 23.734 1.00 32.00 288 LEU A O 1
ATOM 2208 N N . ASP A 1 289 ? 12.346 42.168 23.654 1.00 34.12 289 ASP A N 1
ATOM 2209 C CA . ASP A 1 289 ? 12.514 42.834 24.939 1.00 34.12 289 ASP A CA 1
ATOM 2210 C C . ASP A 1 289 ? 12.035 41.920 26.083 1.00 34.12 289 ASP A C 1
ATOM 2212 O O . ASP A 1 289 ? 10.879 41.496 26.120 1.00 34.12 289 ASP A O 1
ATOM 2216 N N . VAL A 1 290 ? 12.941 41.583 27.005 1.00 40.16 290 VAL A N 1
ATOM 2217 C CA . VAL A 1 290 ? 12.757 40.571 28.069 1.00 40.16 290 VAL A CA 1
ATOM 2218 C C . VAL A 1 290 ? 12.051 41.158 29.310 1.00 40.16 290 VAL A C 1
ATOM 2220 O O . VAL A 1 290 ? 11.967 40.520 30.354 1.00 40.16 290 VAL A O 1
ATOM 2223 N N . SER A 1 291 ? 11.499 42.371 29.220 1.00 34.78 291 SER A N 1
ATOM 2224 C CA . SER A 1 291 ? 10.886 43.081 30.356 1.00 34.78 291 SER A CA 1
ATOM 2225 C C . SER A 1 291 ? 9.352 42.962 30.465 1.00 34.78 291 SER A C 1
ATOM 2227 O O . SER A 1 291 ? 8.748 43.599 31.326 1.00 34.78 291 SER A O 1
ATOM 2229 N N . LYS A 1 292 ? 8.694 42.125 29.646 1.00 38.91 292 LYS A N 1
ATOM 2230 C CA . LYS A 1 292 ? 7.223 41.932 29.657 1.00 38.91 292 LYS A CA 1
ATOM 2231 C C . LYS A 1 292 ? 6.774 40.465 29.723 1.00 38.91 292 LYS A C 1
ATOM 2233 O O . LYS A 1 292 ? 5.879 40.057 28.988 1.00 38.91 292 LYS A O 1
ATOM 2238 N N . ILE A 1 293 ? 7.364 39.671 30.616 1.00 35.94 293 ILE A N 1
ATOM 2239 C CA . ILE A 1 293 ? 6.842 38.337 30.958 1.00 35.94 293 ILE A CA 1
ATOM 2240 C C . ILE A 1 293 ? 6.023 38.462 32.253 1.00 35.94 293 ILE A C 1
ATOM 2242 O O . ILE A 1 293 ? 6.620 38.563 33.326 1.00 35.94 293 ILE A O 1
ATOM 2246 N N . PRO A 1 294 ? 4.679 38.489 32.202 1.00 34.97 294 PRO A N 1
ATOM 2247 C CA . PRO A 1 294 ? 3.874 38.389 33.408 1.00 34.97 294 PRO A CA 1
ATOM 2248 C C . PRO A 1 294 ? 4.000 36.985 34.011 1.00 34.97 294 PRO A C 1
ATOM 2250 O O . PRO A 1 294 ? 3.715 35.964 33.386 1.00 34.97 294 PRO A O 1
ATOM 2253 N N . THR A 1 295 ? 4.443 36.968 35.261 1.00 41.31 295 THR A N 1
ATOM 2254 C CA . THR A 1 295 ? 4.362 35.868 36.213 1.00 41.31 295 THR A CA 1
ATOM 2255 C C . THR A 1 295 ? 2.897 35.518 36.471 1.00 41.31 295 THR A C 1
ATOM 2257 O O . THR A 1 295 ? 2.178 36.314 37.063 1.00 41.31 295 THR A O 1
ATOM 2260 N N . THR A 1 296 ? 2.447 34.349 36.004 1.00 33.03 296 THR A N 1
ATOM 2261 C CA . THR A 1 296 ? 1.449 33.442 36.626 1.00 33.03 296 THR A CA 1
ATOM 2262 C C . THR A 1 296 ? 0.997 32.399 35.594 1.00 33.03 296 THR A C 1
ATOM 2264 O O . THR A 1 296 ? 0.363 32.718 34.595 1.00 33.03 296 THR A O 1
ATOM 2267 N N . LEU A 1 297 ? 1.337 31.131 35.833 1.00 31.98 297 LEU A N 1
ATOM 2268 C CA . LEU A 1 297 ? 0.804 29.974 35.105 1.00 31.98 297 LEU A CA 1
ATOM 2269 C C . LEU A 1 297 ? -0.442 29.451 35.843 1.00 31.98 297 LEU A C 1
ATOM 2271 O O . LEU A 1 297 ? -0.323 29.161 37.036 1.00 31.98 297 LEU A O 1
ATOM 2275 N N . PRO A 1 298 ? -1.604 29.272 35.187 1.00 35.94 298 PRO A N 1
ATOM 2276 C CA . PRO A 1 298 ? -2.658 28.397 35.688 1.00 35.94 298 PRO A CA 1
ATOM 2277 C C . PRO A 1 298 ? -2.415 26.924 35.274 1.00 35.94 298 PRO A C 1
ATOM 2279 O O . PRO A 1 298 ? -1.655 26.659 34.339 1.00 35.94 298 PRO A O 1
ATOM 2282 N N . PRO A 1 299 ? -3.005 25.958 36.006 1.00 33.47 299 PRO A N 1
ATOM 2283 C CA . PRO A 1 299 ? -2.493 24.593 36.127 1.00 33.47 299 PRO A CA 1
ATOM 2284 C C . PRO A 1 299 ? -2.836 23.660 34.958 1.00 33.47 299 PRO A C 1
ATOM 2286 O O . PRO A 1 299 ? -3.905 23.728 34.355 1.00 33.47 299 PRO A O 1
ATOM 2289 N N . LEU A 1 300 ? -1.911 22.728 34.717 1.00 32.34 300 LEU A N 1
ATOM 2290 C CA . LEU A 1 300 ? -2.048 21.565 33.845 1.00 32.34 300 LEU A CA 1
ATOM 2291 C C . LEU A 1 300 ? -3.123 20.612 34.385 1.00 32.34 300 LEU A C 1
ATOM 2293 O O . LEU A 1 300 ? -2.888 19.892 35.352 1.00 32.34 300 LEU A O 1
ATOM 2297 N N . HIS A 1 301 ? -4.263 20.549 33.706 1.00 34.00 301 HIS A N 1
ATOM 2298 C CA . HIS A 1 301 ? -5.045 19.322 33.628 1.00 34.00 301 HIS A CA 1
ATOM 2299 C C . HIS A 1 301 ? -5.280 18.973 32.161 1.00 34.00 301 HIS A C 1
ATOM 2301 O O . HIS A 1 301 ? -5.607 19.843 31.355 1.00 34.00 301 HIS A O 1
ATOM 2307 N N . CYS A 1 302 ? -5.120 17.674 31.897 1.00 29.11 302 CYS A N 1
ATOM 2308 C CA . CYS A 1 302 ? -5.326 16.923 30.658 1.00 29.11 302 CYS A CA 1
ATOM 2309 C C . CYS A 1 302 ? -4.052 16.624 29.857 1.00 29.11 302 CYS A C 1
ATOM 2311 O O . CYS A 1 302 ? -3.813 17.214 28.806 1.00 29.11 302 CYS A O 1
ATOM 2313 N N . VAL A 1 303 ? -3.307 15.613 30.320 1.00 35.84 303 VAL A N 1
ATOM 2314 C CA . VAL A 1 303 ? -3.144 14.362 29.552 1.00 35.84 303 VAL A CA 1
ATOM 2315 C C . VAL A 1 303 ? -3.368 13.199 30.505 1.00 35.84 303 VAL A C 1
ATOM 2317 O O . VAL A 1 303 ? -2.786 13.252 31.611 1.00 35.84 303 VAL A O 1
#

Nearest PDB structures (foldseek):
  6kbn-assembly1_A  TM=7.621E-01  e=8.231E-07  Saccharomyces cerevisiae
  7ycj-assembly1_A  TM=7.509E-01  e=1.851E-06  Saccharomyces cerevisiae
  7rro-assembly1_H9  TM=6.749E-01  e=3.803E-06  Bos taurus
  2z6h-assembly1_A  TM=6.577E-01  e=2.408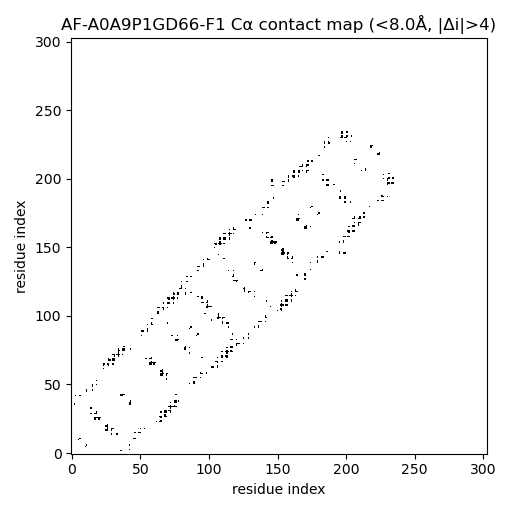E-05  Homo sapiens
  2h4m-assembly1_B  TM=6.740E-01  e=1.503E-02  Homo sapiens

pLDDT: mean 77.47, std 24.38, range [26.05, 98.62]

Foldseek 3Di:
DVLVVCVVVVVLVVLLVQLPDPDLVSNLVSLLVLLVSLLDPVSCVSNVVVCLLSLLVQLVDPDQSSVLSSLSSLLSNLQALVSLVSNVVSVSLLSLLVQLVDHDLSSVLSSLSNLLSSCQYPDPVSNVVSLVVNVVSVSLVSLLVQCLDPDLSSVVSSLSSLLSQLQELVSLVSSVVVPSLVSLLVSLVDDDDLSSLLSSLSNVVSSCVRCVPSSCVVPVDPVSVVSSVVSVVSNVVVVVVPDPDPPPPDPPDPDDDDDDDDDDDDDDDDDDDDDDPDDDDDDDDDDDDPPDDDDDDDDDDDD

Radius of gyration: 26.24 Å; Cα contacts (8 Å, |Δi|>4): 324; chains: 1; bounding box: 74×60×67 Å

Secondary structure (DSSP, 8-state):
-HHHHHHHTTHHHHHHHHTT-S-HHHHHHHHHHHHHHTTSHHHHHHHHHHHHHHHHHHTT-S-HHHHHHHHHHHHHHTTSHHHHHHHHHTT-HHHHHHHHHHS-HHHHHHHHHHHHHHH--SSHHHHHHHHHHHHHTT-HHHHHHHHT-SSHHHHHHHHHHHHHHTSSHHHHHHHHHTTTHHHHHHHHHSS--HHHHHHHHHHHHHHHHH-HHHHHHHT-SHHHHHHHHHHHHHHHHHHHHTSPPP--PPP-------------------PPP----------------TT-----PPP----

InterPro domains:
  IPR000225 Armadillo [SM00185] (40-79)
  IPR000225 Armadillo [SM00185] (80-120)
  IPR000225 Armadillo [SM00185] (127-167)
  IPR011989 Armadillo-like helical [G3DSA:1.25.10.10] (1-128)
  IPR011989 Armadillo-like helical [G3DSA:1.25.10.10] (129-243)
  IPR016024 Armadillo-type fold [SSF48371] (2-236)
  IPR032682 Condensin complex subunit 1, C-terminal [PF12717] (45-130)
  IPR045156 Vacuolar protein 8 [PTHR47249] (134-224)

Sequence (303 aa):
EVREELVAGGIVSWLMALLQSTSPKSLSHAIQLMGFLAEDQDVADNFMEASLTRLRQLLQDKNDDVRLQTAFAVSRIATADDRRQVLVEAEMVQPLNRLLKEGTYDCKAAAASAIGELANATDKRLFKKISMHLLEAEVLEPLLDLLGSHHDDCSSNASRALCILASTEKTGTAILERGALKPLVSLLKGKPQVSRILRVAKVLQALADFNRCGMDVALSQESSQQLMHHALNLLQEHRSKNLPTPRFLPAIGAGNDESFATVKMASPQVMIPRSKMKNARKIIQLGLDVSKIPTTLPPLHCV

Organism: NCBI:txid2562237